Protein AF-0000000072490105 (afdb_homodimer)

Nearest PDB structures (foldseek):
  7cph-assembly1_A  TM=9.480E-01  e=2.166E-20  Bacillus subtilis subsp. subtilis str. 168
  1z3a-assembly1_B  TM=9.594E-01  e=5.262E-20  Escherichia coli
  2b3j-assembly2_D  TM=9.496E-01  e=3.048E-20  Staphylococcus aureus subsp. aureus Mu50
  8e2p-assembly2_D  TM=9.389E-01  e=1.302E-18  Escherichia coli
  8e2r-assembly1_A  TM=9.362E-01  e=4.448E-18  Escherichia coli

Organism: NCBI:txid1796646

Radius of gyration: 19.45 Å; Cα contacts (8 Å, |Δi|>4): 742; chains: 2; bounding box: 57×58×47 Å

Foldseek 3Di:
DPPPPVPVCQVLLLVQLVVQQVQLVVCVVVLHQRKWKFKDAPRDTQFIFDACCPVVVHPLRHGLSRRQVSNCVSVVHNADLRMEMEMAEADFPSSQLSQQVNQHQEYEYAAYDPPGHCVNVDPDRNHDPNYYYHYRNPNVVSVVSSVVSVVVVD/DPPPPVPVCQVLLLVQLVVQQVQLVVCVVVLHQRKWKFKDAPRDTQFIFDACCPVVVHPLRHGLSRRQVSNCVSVVHNAALRMEMEMAEADFPSSQLSQQVNQYQEYEYAAYDPPGHCVNVDPDRNHDPNYYYHYRNPNVVSVVSSVVSVVVVD

Structure (mmCIF, N/CA/C/O backbone):
data_AF-0000000072490105-model_v1
#
loop_
_entity.id
_entity.type
_entity.pdbx_description
1 polymer 'tRNA-specific adenosine deaminase'
#
loop_
_atom_site.group_PDB
_atom_site.id
_atom_site.type_symbol
_atom_site.label_atom_id
_atom_site.label_alt_id
_atom_site.label_comp_id
_atom_site.label_asym_id
_atom_site.label_entity_id
_atom_site.label_seq_id
_atom_site.pdbx_PDB_ins_code
_atom_site.Cartn_x
_atom_site.Cartn_y
_atom_si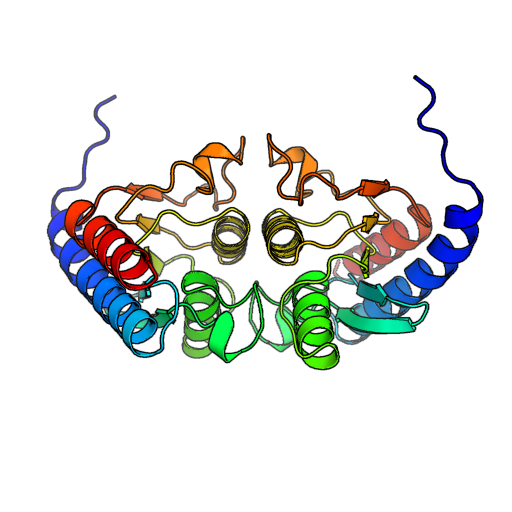te.Cartn_z
_atom_site.occupancy
_atom_site.B_iso_or_equiv
_atom_site.auth_seq_id
_atom_site.auth_comp_id
_atom_site.auth_asym_id
_atom_site.auth_atom_id
_atom_site.pdbx_PDB_model_num
ATOM 1 N N . MET A 1 1 ? 7.07 9.781 31.672 1 26.41 1 MET A N 1
ATOM 2 C CA . MET A 1 1 ? 7.879 10.727 30.906 1 26.41 1 MET A CA 1
ATOM 3 C C . MET A 1 1 ? 7 11.586 30 1 26.41 1 MET A C 1
ATOM 5 O O . MET A 1 1 ? 6.176 11.07 29.25 1 26.41 1 MET A O 1
ATOM 9 N N . GLY A 1 2 ? 6.746 12.883 30.375 1 30.03 2 GLY A N 1
ATOM 10 C CA . GLY A 1 2 ? 5.816 13.836 29.781 1 30.03 2 GLY A CA 1
ATOM 11 C C . GLY A 1 2 ? 6.039 14.055 28.297 1 30.03 2 GLY A C 1
ATOM 12 O O . GLY A 1 2 ? 7.148 14.383 27.875 1 30.03 2 GLY A O 1
ATOM 13 N N . GLN A 1 3 ? 5.504 13.242 27.406 1 34.69 3 GLN A N 1
ATOM 14 C CA . GLN A 1 3 ? 5.645 13.484 25.969 1 34.69 3 GLN A CA 1
ATOM 15 C C . GLN A 1 3 ? 5.531 14.977 25.656 1 34.69 3 GLN A C 1
ATOM 17 O O . GLN A 1 3 ? 4.523 15.609 25.969 1 34.69 3 GLN A O 1
ATOM 22 N N . THR A 1 4 ? 6.582 15.797 25.859 1 35.09 4 THR A N 1
ATOM 23 C CA . THR A 1 4 ? 6.688 17.219 25.531 1 35.09 4 THR A CA 1
ATOM 24 C C . THR A 1 4 ? 5.953 17.531 24.234 1 35.09 4 THR A C 1
ATOM 26 O O . THR A 1 4 ? 6.34 17.047 23.172 1 35.09 4 THR A O 1
ATOM 29 N N . ILE A 1 5 ? 4.664 17.672 24.297 1 38.59 5 ILE A N 1
ATOM 30 C CA . ILE A 1 5 ? 3.812 18.125 23.203 1 38.59 5 ILE A CA 1
ATOM 31 C C . ILE A 1 5 ? 4.395 19.406 22.609 1 38.59 5 ILE A C 1
ATOM 33 O O . ILE A 1 5 ? 4.516 20.422 23.281 1 38.59 5 ILE A O 1
ATOM 37 N N . ASP A 1 6 ? 5.461 19.438 21.828 1 42.56 6 ASP A N 1
ATOM 38 C CA . ASP A 1 6 ? 5.922 20.672 21.203 1 42.56 6 ASP A CA 1
ATOM 39 C C . ASP A 1 6 ? 4.742 21.5 20.688 1 42.56 6 ASP A C 1
ATOM 41 O O . ASP A 1 6 ? 4.062 21.094 19.75 1 42.56 6 ASP A O 1
ATOM 45 N N . ILE A 1 7 ? 4.176 22.406 21.328 1 44.59 7 ILE A N 1
ATOM 46 C CA . ILE A 1 7 ? 3.059 23.344 21.234 1 44.59 7 ILE A CA 1
ATOM 47 C C . ILE A 1 7 ? 3.018 23.953 19.844 1 44.59 7 ILE A C 1
ATOM 49 O O . ILE A 1 7 ? 2 24.531 19.438 1 44.59 7 ILE A O 1
ATOM 53 N N . ARG A 1 8 ? 4.223 24.516 19.328 1 48.75 8 ARG A N 1
ATOM 54 C CA . ARG A 1 8 ? 4.359 25.203 18.047 1 48.75 8 ARG A CA 1
ATOM 55 C C . ARG A 1 8 ? 3.795 24.344 16.922 1 48.75 8 ARG A C 1
ATOM 57 O O . ARG A 1 8 ? 3.338 24.891 15.906 1 48.75 8 ARG A O 1
ATOM 64 N N . HIS A 1 9 ? 3.826 23.109 17.109 1 58.31 9 HIS A N 1
ATOM 65 C CA . HIS A 1 9 ? 3.445 22.062 16.172 1 58.31 9 HIS A CA 1
ATOM 66 C C . HIS A 1 9 ? 1.93 21.938 16.062 1 58.31 9 HIS A C 1
ATOM 68 O O . HIS A 1 9 ? 1.407 21.5 15.039 1 58.31 9 HIS A O 1
ATOM 74 N N . THR A 1 10 ? 1.23 22.578 17.094 1 60.66 10 THR A N 1
ATOM 75 C CA . THR A 1 10 ? -0.218 22.406 17.156 1 60.66 10 THR A CA 1
ATOM 76 C C . THR A 1 10 ? -0.911 23.297 16.125 1 60.66 10 THR A C 1
ATOM 78 O O . THR A 1 10 ? -1.75 22.828 15.352 1 60.66 10 THR A O 1
ATOM 81 N N . GLY A 1 11 ? -0.419 24.688 16.094 1 71.94 11 GLY A N 1
ATOM 82 C CA . GLY A 1 11 ? -1.09 25.562 15.148 1 71.94 11 GLY A CA 1
ATOM 83 C C . GLY A 1 11 ? -0.882 25.172 13.703 1 71.94 11 GLY A C 1
ATOM 84 O O . GLY A 1 11 ? -1.84 25.094 12.93 1 71.94 11 GLY A O 1
ATOM 85 N N . ASP A 1 12 ? 0.275 24.812 13.367 1 91.25 12 ASP A N 1
ATOM 86 C CA . ASP A 1 12 ? 0.617 24.406 12.008 1 91.25 12 ASP A CA 1
ATOM 87 C C . ASP A 1 12 ? -0.02 23.062 11.656 1 91.25 12 ASP A C 1
ATOM 89 O O . ASP A 1 12 ? -0.487 22.875 10.531 1 91.25 12 ASP A O 1
ATOM 93 N N . ASP A 1 13 ? -0.244 22.297 12.672 1 97.81 13 ASP A N 1
ATOM 94 C CA . ASP A 1 13 ? -0.839 20.984 12.406 1 97.81 13 ASP A CA 1
ATOM 95 C C . ASP A 1 13 ? -2.309 21.125 12.016 1 97.81 13 ASP A C 1
ATOM 97 O O . ASP A 1 13 ? -2.779 20.438 11.109 1 97.81 13 ASP A O 1
ATOM 101 N N . GLU A 1 14 ? -2.973 22.016 12.742 1 98.25 14 GLU A N 1
ATOM 102 C CA . GLU A 1 14 ? -4.379 22.219 12.406 1 98.25 14 GLU A CA 1
ATOM 103 C C . GLU A 1 14 ? -4.539 22.781 11 1 98.25 14 GLU A C 1
ATOM 105 O O . GLU A 1 14 ? -5.453 22.406 10.266 1 98.25 14 GLU A O 1
ATOM 110 N N . ARG A 1 15 ? -3.691 23.734 10.656 1 98.12 15 ARG A N 1
ATOM 111 C CA . ARG A 1 15 ? -3.732 24.312 9.32 1 98.12 15 ARG A CA 1
ATOM 112 C C . ARG A 1 15 ? -3.6 23.234 8.25 1 98.12 15 ARG A C 1
ATOM 114 O O . ARG A 1 15 ? -4.41 23.172 7.324 1 98.12 15 ARG A O 1
ATOM 121 N N . TRP A 1 16 ? -2.645 22.391 8.359 1 98.69 16 TRP A N 1
ATOM 122 C CA . TRP A 1 16 ? -2.383 21.375 7.344 1 98.69 16 TRP A CA 1
ATOM 123 C C . TRP A 1 16 ? -3.43 20.266 7.398 1 98.69 16 TRP A C 1
ATOM 125 O O . TRP A 1 16 ? -3.789 19.688 6.367 1 98.69 16 TRP A O 1
ATOM 135 N N . MET A 1 17 ? -3.963 19.969 8.625 1 98.88 17 MET A N 1
ATOM 136 C CA . MET A 1 17 ? -5.051 19 8.719 1 98.88 17 MET A CA 1
ATOM 137 C C . MET A 1 17 ? -6.301 19.5 8.023 1 98.88 17 MET A C 1
ATOM 139 O O . MET A 1 17 ? -7.039 18.734 7.41 1 98.88 17 MET A O 1
ATOM 143 N N . ARG A 1 18 ? -6.504 20.812 8.102 1 98.81 18 ARG A N 1
ATOM 144 C CA . ARG A 1 18 ? -7.633 21.391 7.371 1 98.81 18 ARG A CA 1
ATOM 145 C C . ARG A 1 18 ? -7.461 21.219 5.867 1 98.81 18 ARG A C 1
ATOM 147 O O . ARG A 1 18 ? -8.438 21.016 5.145 1 98.81 18 ARG A O 1
ATOM 154 N N . ALA A 1 19 ? -6.211 21.297 5.398 1 98.88 19 ALA A N 1
ATOM 155 C CA . ALA A 1 19 ? -5.945 21.016 3.99 1 98.88 19 ALA A CA 1
ATOM 156 C C . ALA A 1 19 ? -6.273 19.562 3.656 1 98.88 19 ALA A C 1
ATOM 158 O O . ALA A 1 19 ? -6.828 19.266 2.594 1 98.88 19 ALA A O 1
ATOM 159 N N . ALA A 1 20 ? -5.918 18.641 4.57 1 98.94 20 ALA A N 1
ATOM 160 C CA . ALA A 1 20 ? -6.277 17.234 4.387 1 98.94 20 ALA A CA 1
ATOM 161 C C . ALA A 1 20 ? -7.793 17.062 4.398 1 98.94 20 ALA A C 1
ATOM 163 O O . ALA A 1 20 ? -8.336 16.281 3.604 1 98.94 20 ALA A O 1
ATOM 164 N N . LEU A 1 21 ? -8.438 17.797 5.262 1 98.94 21 LEU A N 1
ATOM 165 C CA . LEU A 1 21 ? -9.898 17.75 5.332 1 98.94 21 LEU A CA 1
ATOM 166 C C . LEU A 1 21 ? -10.523 18.234 4.027 1 98.94 21 LEU A C 1
ATOM 168 O O . LEU A 1 21 ? -11.539 17.703 3.584 1 98.94 21 LEU A O 1
ATOM 172 N N . ASP A 1 22 ? -9.93 19.266 3.436 1 98.94 22 ASP A N 1
ATOM 173 C CA . ASP A 1 22 ? -10.398 19.734 2.131 1 98.94 22 ASP A CA 1
ATOM 174 C C . ASP A 1 22 ? -10.312 18.609 1.093 1 98.94 22 ASP A C 1
ATOM 176 O O . ASP A 1 22 ? -11.219 18.438 0.282 1 98.94 22 ASP A O 1
ATOM 180 N N . GLU A 1 23 ? -9.234 17.844 1.097 1 98.94 23 GLU A N 1
ATOM 181 C CA . GLU A 1 23 ? -9.109 16.688 0.214 1 98.94 23 GLU A CA 1
ATOM 182 C C . GLU A 1 23 ? -10.18 15.641 0.515 1 98.94 23 GLU A C 1
ATOM 184 O O . GLU A 1 23 ? -10.766 15.062 -0.403 1 98.94 23 GLU A O 1
ATOM 189 N N . ALA A 1 24 ? -10.445 15.422 1.798 1 98.94 24 ALA A N 1
ATOM 190 C CA . ALA A 1 24 ? -11.477 14.461 2.189 1 98.94 24 ALA A CA 1
ATOM 191 C C . ALA A 1 24 ? -12.844 14.875 1.654 1 98.94 24 ALA A C 1
ATOM 193 O O . ALA A 1 24 ? -13.625 14.031 1.209 1 98.94 24 ALA A O 1
ATOM 194 N N . ARG A 1 25 ? -13.125 16.125 1.693 1 98.81 25 ARG A N 1
ATOM 195 C CA . ARG A 1 25 ? -14.391 16.641 1.175 1 98.81 25 ARG A CA 1
ATOM 196 C C . ARG A 1 25 ? -14.492 16.422 -0.332 1 98.81 25 ARG A C 1
ATOM 198 O O . ARG A 1 25 ? -15.57 16.125 -0.852 1 98.81 25 ARG A O 1
ATOM 205 N N . ARG A 1 26 ? -13.398 16.594 -1.052 1 98.75 26 ARG A N 1
ATOM 206 C CA . ARG A 1 26 ? -13.383 16.297 -2.48 1 98.75 26 ARG A CA 1
ATOM 207 C C . ARG A 1 26 ? -13.758 14.836 -2.738 1 98.75 26 ARG A C 1
ATOM 209 O O . ARG A 1 26 ? -14.492 14.531 -3.68 1 98.75 26 ARG A O 1
ATOM 216 N N . ALA A 1 27 ? -13.188 13.93 -1.933 1 98.81 27 ALA A N 1
ATOM 217 C CA . ALA A 1 27 ? -13.562 12.523 -2.039 1 98.81 27 ALA A CA 1
ATOM 218 C C . ALA A 1 27 ? -15.062 12.336 -1.835 1 98.81 27 ALA A C 1
ATOM 220 O O . ALA A 1 27 ? -15.719 11.641 -2.611 1 98.81 27 ALA A O 1
ATOM 221 N N . MET A 1 28 ? -15.57 12.977 -0.817 1 98.31 28 MET A N 1
ATOM 222 C CA . MET A 1 28 ? -17 12.867 -0.503 1 98.31 28 MET A CA 1
ATOM 223 C C . MET A 1 28 ? -17.844 13.344 -1.676 1 98.31 28 MET A C 1
ATOM 225 O O . MET A 1 28 ? -18.844 12.711 -2.02 1 98.31 28 MET A O 1
ATOM 229 N N . GLU A 1 29 ? -17.438 14.422 -2.316 1 97.69 29 GLU A N 1
ATOM 230 C CA . GLU A 1 29 ? -18.156 14.977 -3.461 1 97.69 29 GLU A CA 1
ATOM 231 C C . GLU A 1 29 ? -18.156 13.992 -4.633 1 97.69 29 GLU A C 1
ATOM 233 O O . GLU A 1 29 ? -19.094 13.992 -5.438 1 97.69 29 GLU A O 1
ATOM 238 N N . ALA A 1 30 ? -17.219 13.164 -4.695 1 97.75 30 ALA A N 1
ATOM 239 C CA . ALA A 1 30 ? -17.109 12.172 -5.762 1 97.75 30 ALA A CA 1
ATOM 240 C C . ALA A 1 30 ? -17.688 10.828 -5.32 1 97.75 30 ALA A C 1
ATOM 242 O O . ALA A 1 30 ? -17.453 9.805 -5.973 1 97.75 30 ALA A O 1
ATOM 243 N N . ASP A 1 31 ? -18.297 10.805 -4.148 1 97.62 31 ASP A N 1
ATOM 244 C CA . ASP A 1 31 ? -18.938 9.617 -3.588 1 97.62 31 ASP A CA 1
ATOM 245 C C . ASP A 1 31 ? -17.906 8.57 -3.197 1 97.62 31 ASP A C 1
ATOM 247 O O . ASP A 1 31 ? -18.125 7.371 -3.387 1 97.62 31 ASP A O 1
ATOM 251 N N . GLU A 1 32 ? -16.781 8.992 -2.764 1 98.56 32 GLU A N 1
ATOM 252 C CA . GLU A 1 32 ? -15.711 8.203 -2.16 1 98.56 32 GLU A CA 1
ATOM 253 C C . GLU A 1 32 ? -15.727 8.336 -0.64 1 98.56 32 GLU A C 1
ATOM 255 O O . GLU A 1 32 ? -16.141 9.359 -0.102 1 98.56 32 GLU A O 1
ATOM 260 N N . ILE A 1 33 ? -15.305 7.23 0.111 1 98.5 33 ILE A N 1
ATOM 261 C CA . ILE A 1 33 ? -15.078 7.391 1.543 1 98.5 33 ILE A CA 1
ATOM 262 C C . ILE A 1 33 ? -14.211 8.625 1.793 1 98.5 33 ILE A C 1
ATOM 264 O O . ILE A 1 33 ? -13.133 8.758 1.209 1 98.5 33 ILE A O 1
ATOM 268 N N . PRO A 1 34 ? -14.633 9.57 2.609 1 98.81 34 PRO A N 1
ATOM 269 C CA . PRO A 1 34 ? -13.992 10.883 2.701 1 98.81 34 PRO A CA 1
ATOM 270 C C . PRO A 1 34 ? -12.719 10.852 3.549 1 98.81 34 PRO A C 1
ATOM 272 O O . PRO A 1 34 ? -12.734 11.305 4.699 1 98.81 34 PRO A O 1
ATOM 275 N N . ILE A 1 35 ? -11.703 10.422 3.023 1 98.94 35 ILE A N 1
ATOM 276 C CA . ILE A 1 35 ? -10.375 10.492 3.623 1 98.94 35 ILE A CA 1
ATOM 277 C C . ILE A 1 35 ? -9.453 11.336 2.746 1 98.94 35 ILE A C 1
ATOM 279 O O . ILE A 1 35 ? -9.461 11.195 1.521 1 98.94 35 ILE A O 1
ATOM 283 N N . GLY A 1 36 ? -8.758 12.219 3.32 1 98.94 36 GLY A N 1
ATOM 284 C CA . GLY A 1 36 ? -7.816 13.094 2.643 1 98.94 36 GLY A CA 1
ATOM 285 C C . GLY A 1 36 ? -6.457 13.141 3.318 1 98.94 36 GLY A C 1
ATOM 286 O O . GLY A 1 36 ? -6.348 12.898 4.523 1 98.94 36 GLY A O 1
ATOM 287 N N . ALA A 1 37 ? -5.449 13.406 2.525 1 99 37 ALA A N 1
ATOM 288 C CA . ALA A 1 37 ? -4.082 13.484 3.025 1 99 37 ALA A CA 1
ATOM 289 C C . ALA A 1 37 ? -3.281 14.547 2.281 1 99 37 ALA A C 1
ATOM 291 O O . ALA A 1 37 ? -3.514 14.789 1.095 1 99 37 ALA A O 1
ATOM 292 N N . VAL A 1 38 ? -2.352 15.164 2.963 1 98.94 38 VAL A N 1
ATOM 293 C CA . VAL A 1 38 ? -1.36 16.031 2.342 1 98.94 38 VAL A CA 1
ATOM 294 C C . VAL A 1 38 ? 0.021 15.742 2.926 1 98.94 38 VAL A C 1
ATOM 296 O O . VAL A 1 38 ? 0.136 15.289 4.066 1 98.94 38 VAL A O 1
ATOM 299 N N . ILE A 1 39 ? 0.976 15.914 2.176 1 98.94 39 ILE A N 1
ATOM 300 C CA . ILE A 1 39 ? 2.367 15.828 2.605 1 98.94 39 ILE A CA 1
ATOM 301 C C . ILE A 1 39 ? 3.031 17.203 2.492 1 98.94 39 ILE A C 1
ATOM 303 O O . ILE A 1 39 ? 2.947 17.844 1.448 1 98.94 39 ILE A O 1
ATOM 307 N N . VAL A 1 40 ? 3.637 17.609 3.604 1 98.75 40 VAL A N 1
ATOM 308 C CA . VAL A 1 40 ? 4.211 18.953 3.705 1 98.75 40 VAL A CA 1
ATOM 309 C C . VAL A 1 40 ? 5.719 18.859 3.908 1 98.75 40 VAL A C 1
ATOM 311 O O . VAL A 1 40 ? 6.195 18.016 4.684 1 98.75 40 VAL A O 1
ATOM 314 N N . ALA A 1 41 ? 6.465 19.594 3.213 1 97.62 41 ALA A N 1
ATOM 315 C CA . ALA A 1 41 ? 7.902 19.781 3.373 1 97.62 41 ALA A CA 1
ATOM 316 C C . ALA A 1 41 ? 8.312 21.219 3.084 1 97.62 41 ALA A C 1
ATOM 318 O O . ALA A 1 41 ? 7.805 21.844 2.145 1 97.62 41 ALA A O 1
ATOM 319 N N . GLY A 1 42 ? 9.133 21.75 3.883 1 94.81 42 GLY A N 1
ATOM 320 C CA . GLY A 1 42 ? 9.578 23.125 3.674 1 94.81 42 GLY A CA 1
ATOM 321 C C . GLY A 1 42 ? 8.453 24.141 3.73 1 94.81 42 GLY A C 1
ATOM 322 O O . GLY A 1 42 ? 8.438 25.094 2.953 1 94.81 42 GLY A O 1
ATOM 323 N N . GLY A 1 43 ? 7.484 23.812 4.402 1 95.56 43 GLY A N 1
ATOM 324 C CA . GLY A 1 43 ? 6.387 24.75 4.613 1 95.56 43 GLY A CA 1
ATOM 325 C C . GLY A 1 43 ? 5.41 24.781 3.453 1 95.56 43 GLY A C 1
ATOM 326 O O . GLY A 1 43 ? 4.598 25.703 3.352 1 95.56 43 GLY A O 1
ATOM 327 N N . ARG A 1 44 ? 5.496 23.797 2.596 1 97.25 44 ARG A N 1
ATOM 328 C CA . ARG A 1 44 ? 4.582 23.734 1.46 1 97.25 44 ARG A CA 1
ATOM 329 C C . ARG A 1 44 ? 4.031 22.328 1.273 1 97.25 44 ARG A C 1
ATOM 331 O O . ARG A 1 44 ? 4.68 21.344 1.654 1 97.25 44 ARG A O 1
ATOM 338 N N . ILE A 1 45 ? 2.896 22.312 0.719 1 98.75 45 ILE A N 1
ATOM 339 C CA . ILE A 1 45 ? 2.332 21.016 0.358 1 98.75 45 ILE A CA 1
ATOM 340 C C . ILE A 1 45 ? 3.023 20.484 -0.896 1 98.75 45 ILE A C 1
ATOM 342 O O . ILE A 1 45 ? 3.037 21.156 -1.934 1 98.75 45 ILE A O 1
ATOM 346 N N . ILE A 1 46 ? 3.561 19.281 -0.807 1 98.75 46 ILE A N 1
ATOM 347 C CA . ILE A 1 46 ? 4.258 18.734 -1.962 1 98.75 46 ILE A CA 1
ATOM 348 C C . ILE A 1 46 ? 3.479 17.547 -2.516 1 98.75 46 ILE A C 1
ATOM 350 O O . ILE A 1 46 ? 3.818 17.016 -3.574 1 98.75 46 ILE A O 1
ATOM 354 N N . GLY A 1 47 ? 2.463 17.094 -1.884 1 98.81 47 GLY A N 1
ATOM 355 C CA . GLY A 1 47 ? 1.574 16.047 -2.334 1 98.81 47 GLY A CA 1
ATOM 356 C C . GLY A 1 47 ? 0.203 16.094 -1.687 1 98.81 47 GLY A C 1
ATOM 357 O O . GLY A 1 47 ? 0.085 16.391 -0.496 1 98.81 47 GLY A O 1
ATOM 358 N N . ARG A 1 48 ? -0.767 15.898 -2.439 1 98.88 48 ARG A N 1
ATOM 359 C CA . ARG A 1 48 ? -2.152 15.805 -1.992 1 98.88 48 ARG A CA 1
ATOM 360 C C . ARG A 1 48 ? -2.805 14.523 -2.494 1 98.88 48 ARG A C 1
ATOM 362 O O . ARG A 1 48 ? -2.477 14.039 -3.576 1 98.88 48 ARG A O 1
ATOM 369 N N . GLY A 1 49 ? -3.719 14.031 -1.67 1 98.88 49 GLY A N 1
ATOM 370 C CA . GLY A 1 49 ? -4.48 12.867 -2.094 1 98.88 49 GLY A CA 1
ATOM 371 C C . GLY A 1 49 ? -5.793 12.711 -1.351 1 98.88 49 GLY A C 1
ATOM 372 O O . GLY A 1 49 ? -5.941 13.195 -0.227 1 98.88 49 GLY A O 1
ATOM 373 N N . HIS A 1 50 ? -6.715 12.195 -2.016 1 98.94 50 HIS A N 1
ATOM 374 C CA . HIS A 1 50 ? -7.961 11.719 -1.426 1 98.94 50 HIS A CA 1
ATOM 375 C C . HIS A 1 50 ? -8.344 10.352 -1.98 1 98.94 50 HIS A C 1
ATOM 377 O O . HIS A 1 50 ? -7.758 9.883 -2.963 1 98.94 50 HIS A O 1
ATOM 383 N N . ASN A 1 51 ? -9.188 9.648 -1.249 1 98.88 51 ASN A N 1
ATOM 384 C CA . ASN A 1 51 ? -9.594 8.32 -1.694 1 98.88 51 ASN A CA 1
ATOM 385 C C . ASN A 1 51 ? -10.133 8.344 -3.123 1 98.88 51 ASN A C 1
ATOM 387 O O . ASN A 1 51 ? -10.891 9.242 -3.49 1 98.88 51 ASN A O 1
ATOM 391 N N . LEU A 1 52 ? -9.688 7.344 -3.902 1 98.62 52 LEU A N 1
ATOM 392 C CA . LEU A 1 52 ? -10.125 7.199 -5.285 1 98.62 52 LEU A CA 1
ATOM 393 C C . LEU A 1 52 ? -10.469 5.75 -5.602 1 98.62 52 LEU A C 1
ATOM 395 O O . LEU A 1 52 ? -10.422 5.332 -6.762 1 98.62 52 LEU A O 1
ATOM 399 N N . THR A 1 53 ? -10.734 4.938 -4.613 1 98.56 53 THR A N 1
ATOM 400 C CA . THR A 1 53 ? -10.914 3.498 -4.762 1 98.56 53 THR A CA 1
ATOM 401 C C . THR A 1 53 ? -12.07 3.193 -5.715 1 98.56 53 THR A C 1
ATOM 403 O O . THR A 1 53 ? -11.992 2.26 -6.516 1 98.56 53 THR A O 1
ATOM 406 N N . GLU A 1 54 ? -13.18 3.957 -5.645 1 97.62 54 GLU A N 1
ATOM 407 C CA . GLU A 1 54 ? -14.32 3.754 -6.535 1 97.62 54 GLU A CA 1
ATOM 408 C C . GLU A 1 54 ? -14.031 4.281 -7.938 1 97.62 54 GLU A C 1
ATOM 410 O O . GLU A 1 54 ? -14.281 3.594 -8.93 1 97.62 54 GLU A O 1
ATOM 415 N N . THR A 1 55 ? -13.5 5.469 -8.023 1 97.38 55 THR A N 1
ATOM 416 C CA . THR A 1 55 ? -13.227 6.125 -9.297 1 97.38 55 THR A CA 1
ATOM 417 C C . THR A 1 55 ? -12.281 5.285 -10.148 1 97.38 55 THR A C 1
ATOM 419 O O . THR A 1 55 ? -12.492 5.129 -11.352 1 97.38 55 THR A O 1
ATOM 422 N N . LEU A 1 56 ? -11.297 4.637 -9.5 1 97.12 56 LEU A N 1
ATOM 423 C CA . LEU A 1 56 ? -10.266 3.918 -10.242 1 97.12 56 LEU A CA 1
ATOM 424 C C . LEU A 1 56 ? -10.5 2.412 -10.18 1 97.12 56 LEU A C 1
ATOM 426 O O . LEU A 1 56 ? -9.695 1.633 -10.703 1 97.12 56 LEU A O 1
ATOM 430 N N . SER A 1 57 ? -11.547 1.986 -9.484 1 97.62 57 SER A N 1
ATOM 431 C CA . SER A 1 57 ? -11.812 0.571 -9.25 1 97.62 57 SER A CA 1
ATOM 432 C C . SER A 1 57 ? -10.562 -0.156 -8.766 1 97.62 57 SER A C 1
ATOM 434 O O . SER A 1 57 ? -10.195 -1.196 -9.312 1 97.62 57 SER A O 1
ATOM 436 N N . ASP A 1 58 ? -9.961 0.445 -7.801 1 98.38 58 ASP A N 1
ATOM 437 C CA . ASP A 1 58 ? -8.688 -0.031 -7.277 1 98.38 58 ASP A CA 1
ATOM 438 C C . ASP A 1 58 ? -8.602 0.174 -5.766 1 98.38 58 ASP A C 1
ATOM 440 O O . ASP A 1 58 ? -8.516 1.31 -5.293 1 98.38 58 ASP A O 1
ATOM 444 N N . VAL A 1 59 ? -8.516 -0.888 -5.027 1 98.38 59 VAL A N 1
ATOM 445 C CA . VAL A 1 59 ? -8.57 -0.833 -3.57 1 98.38 59 VAL A CA 1
ATOM 446 C C . VAL A 1 59 ? -7.305 -0.161 -3.035 1 98.38 59 VAL A C 1
ATOM 448 O O . VAL A 1 59 ? -7.254 0.248 -1.874 1 98.38 59 VAL A O 1
ATOM 451 N N . THR A 1 60 ? -6.227 -0.021 -3.873 1 98.5 60 THR A N 1
ATOM 452 C CA . THR A 1 60 ? -4.969 0.539 -3.393 1 98.5 60 THR A CA 1
ATOM 453 C C . THR A 1 60 ? -4.996 2.062 -3.449 1 98.5 60 THR A C 1
ATOM 455 O O . THR A 1 60 ? -4.113 2.727 -2.9 1 98.5 60 THR A O 1
ATOM 458 N N . ALA A 1 61 ? -6.059 2.633 -3.996 1 98.69 61 ALA A N 1
ATOM 459 C CA . ALA A 1 61 ? -6.082 4.066 -4.277 1 98.69 61 ALA A CA 1
ATOM 460 C C . ALA A 1 61 ? -6.566 4.855 -3.062 1 98.69 61 ALA A C 1
ATOM 462 O O . ALA A 1 61 ? -7.48 5.672 -3.17 1 98.69 61 ALA A O 1
ATOM 463 N N . HIS A 1 62 ? -5.922 4.609 -1.935 1 98.94 62 HIS A N 1
ATOM 464 C CA . HIS A 1 62 ? -6.195 5.363 -0.716 1 98.94 62 HIS A CA 1
ATOM 465 C C . HIS A 1 62 ? -5.57 6.754 -0.775 1 98.94 62 HIS A C 1
ATOM 467 O O . HIS A 1 62 ? -4.645 6.992 -1.554 1 98.94 62 HIS A O 1
ATOM 473 N N . ALA A 1 63 ? -6.062 7.672 0.032 1 98.94 63 ALA A N 1
ATOM 474 C CA . ALA A 1 63 ? -5.617 9.062 0.087 1 98.94 63 ALA A CA 1
ATOM 475 C C . ALA A 1 63 ? -4.109 9.141 0.322 1 98.94 63 ALA A C 1
ATOM 477 O O . ALA A 1 63 ? -3.404 9.875 -0.378 1 98.94 63 ALA A O 1
ATOM 478 N N . GLU A 1 64 ? -3.605 8.383 1.312 1 98.94 64 GLU A N 1
ATOM 479 C CA . GLU A 1 64 ? -2.188 8.406 1.657 1 98.94 64 GLU A CA 1
ATOM 480 C C . GLU A 1 64 ? -1.327 7.934 0.49 1 98.94 64 GLU A C 1
ATOM 482 O O . GLU A 1 64 ? -0.276 8.508 0.209 1 98.94 64 GLU A O 1
ATOM 487 N N . MET A 1 65 ? -1.772 6.824 -0.17 1 98.94 65 MET A N 1
ATOM 488 C CA . MET A 1 65 ? -1.043 6.297 -1.32 1 98.94 65 MET A CA 1
ATOM 489 C C . MET A 1 65 ? -0.938 7.344 -2.424 1 98.94 65 MET A C 1
ATOM 491 O O . MET A 1 65 ? 0.14 7.559 -2.98 1 98.94 65 MET A O 1
ATOM 495 N N . GLN A 1 66 ? -2.053 8.023 -2.693 1 98.81 66 GLN A N 1
ATOM 496 C CA . GLN A 1 66 ? -2.08 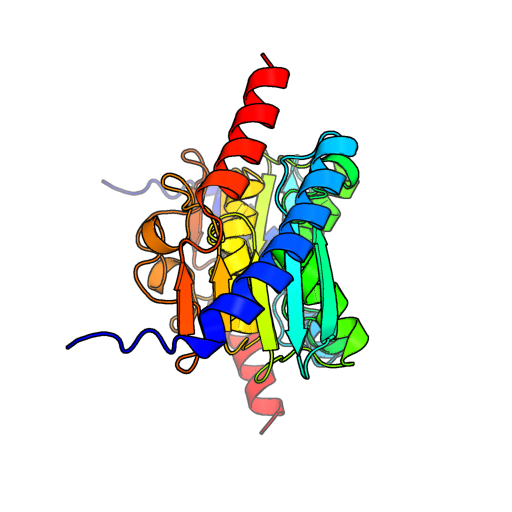9.086 -3.699 1 98.81 66 GLN A CA 1
ATOM 497 C C . GLN A 1 66 ? -1.141 10.227 -3.32 1 98.81 66 GLN A C 1
ATOM 499 O O . GLN A 1 66 ? -0.406 10.734 -4.168 1 98.81 66 GLN A O 1
ATOM 504 N N . ALA A 1 67 ? -1.19 10.648 -2.084 1 98.94 67 ALA A N 1
ATOM 505 C CA . ALA A 1 67 ? -0.361 11.758 -1.616 1 98.94 67 ALA A CA 1
ATOM 506 C C . ALA A 1 67 ? 1.122 11.406 -1.713 1 98.94 67 ALA A C 1
ATOM 508 O O . ALA A 1 67 ? 1.938 12.242 -2.111 1 98.94 67 ALA A O 1
ATOM 509 N N . ILE A 1 68 ? 1.477 10.172 -1.351 1 98.94 68 ILE A N 1
ATOM 510 C CA . ILE A 1 68 ? 2.865 9.727 -1.382 1 98.94 68 ILE A CA 1
ATOM 511 C C . ILE A 1 68 ? 3.369 9.719 -2.824 1 98.94 68 ILE A C 1
ATOM 513 O O . ILE A 1 68 ? 4.453 10.227 -3.113 1 98.94 68 ILE A O 1
ATOM 517 N N . THR A 1 69 ? 2.598 9.141 -3.727 1 98.75 69 THR A N 1
ATOM 518 C CA . THR A 1 69 ? 2.973 9.102 -5.137 1 98.75 69 THR A CA 1
ATOM 519 C C . THR A 1 69 ? 3.131 10.516 -5.691 1 98.75 69 THR A C 1
ATOM 521 O O . THR A 1 69 ? 4.105 10.812 -6.383 1 98.75 69 THR A O 1
ATOM 524 N N . ALA A 1 70 ? 2.209 11.414 -5.367 1 98.69 70 ALA A N 1
ATOM 525 C CA . ALA A 1 70 ? 2.27 12.797 -5.82 1 98.69 70 ALA A CA 1
ATOM 526 C C . ALA A 1 70 ? 3.506 13.5 -5.27 1 98.69 70 ALA A C 1
ATOM 528 O O . ALA A 1 70 ? 4.191 14.227 -5.996 1 98.69 70 ALA A O 1
ATOM 529 N N . ALA A 1 71 ? 3.775 13.305 -4.004 1 98.75 71 ALA A N 1
ATOM 530 C CA . ALA A 1 71 ? 4.926 13.938 -3.365 1 98.75 71 ALA A CA 1
ATOM 531 C C . ALA A 1 71 ? 6.234 13.453 -3.984 1 98.75 71 ALA A C 1
ATOM 533 O O . ALA A 1 71 ? 7.152 14.242 -4.211 1 98.75 71 ALA A O 1
ATOM 534 N N . ALA A 1 72 ? 6.297 12.141 -4.219 1 98.31 72 ALA A N 1
ATOM 535 C CA . ALA A 1 72 ? 7.484 11.57 -4.855 1 98.31 72 ALA A CA 1
ATOM 536 C C . ALA A 1 72 ? 7.738 12.203 -6.219 1 98.31 72 ALA A C 1
ATOM 538 O O . ALA A 1 72 ? 8.875 12.531 -6.559 1 98.31 72 ALA A O 1
ATOM 539 N N . SER A 1 73 ? 6.668 12.375 -6.965 1 97.56 73 SER A N 1
ATOM 540 C CA . SER A 1 73 ? 6.766 13.016 -8.273 1 97.56 73 SER A CA 1
ATOM 541 C C . SER A 1 73 ? 7.254 14.453 -8.156 1 97.56 73 SER A C 1
ATOM 543 O O . SER A 1 73 ? 8.109 14.891 -8.93 1 97.56 73 SER A O 1
ATOM 545 N N . THR A 1 74 ? 6.727 15.172 -7.215 1 97.44 74 THR A N 1
ATOM 546 C CA . THR A 1 74 ? 7.098 16.562 -6.984 1 97.44 74 THR A CA 1
ATOM 547 C C . THR A 1 74 ? 8.57 16.672 -6.605 1 97.44 74 THR A C 1
ATOM 549 O O . THR A 1 74 ? 9.281 17.547 -7.098 1 97.44 74 THR A O 1
ATOM 552 N N . LEU A 1 75 ? 9.016 15.75 -5.746 1 95.62 75 LEU A N 1
ATOM 553 C CA . LEU A 1 75 ? 10.375 15.781 -5.215 1 95.62 75 LEU A CA 1
ATOM 554 C C . LEU A 1 75 ? 11.375 15.234 -6.238 1 95.62 75 LEU A C 1
ATOM 556 O O . LEU A 1 75 ? 12.555 15.57 -6.195 1 95.62 75 LEU A O 1
ATOM 560 N N . GLY A 1 76 ? 10.906 14.43 -7.148 1 93.5 76 GLY A N 1
ATOM 561 C CA . GLY A 1 76 ? 11.805 13.695 -8.016 1 93.5 76 GLY A CA 1
ATOM 562 C C . GLY A 1 76 ? 12.57 12.594 -7.293 1 93.5 76 GLY A C 1
ATOM 563 O O . GLY A 1 76 ? 13.68 12.234 -7.691 1 93.5 76 GLY A O 1
ATOM 564 N N . GLY A 1 77 ? 12.008 12.133 -6.148 1 95.62 77 GLY A N 1
ATOM 565 C CA . GLY A 1 77 ? 12.586 11.094 -5.316 1 95.62 77 GLY A CA 1
ATOM 566 C C . GLY A 1 77 ? 11.555 10.344 -4.5 1 95.62 77 GLY A C 1
ATOM 567 O O . GLY A 1 77 ? 10.484 10.875 -4.195 1 95.62 77 GLY A O 1
ATOM 568 N N . LYS A 1 78 ? 12.023 9.125 -4.086 1 95.56 78 LYS A N 1
ATOM 569 C CA . LYS A 1 78 ? 11.023 8.25 -3.475 1 95.56 78 LYS A CA 1
ATOM 570 C C . LYS A 1 78 ? 11.062 8.352 -1.952 1 95.56 78 LYS A C 1
ATOM 572 O O . LYS A 1 78 ? 10.148 7.895 -1.268 1 95.56 78 LYS A O 1
ATOM 577 N N . TYR A 1 79 ? 12.125 8.914 -1.377 1 98.06 79 TYR A N 1
ATOM 578 C CA . TYR A 1 79 ? 12.219 9.07 0.07 1 98.06 79 TYR A CA 1
ATOM 579 C C . TYR A 1 79 ? 11.867 10.492 0.491 1 98.06 79 TYR A C 1
ATOM 581 O O . TYR A 1 79 ? 12.117 11.445 -0.253 1 98.06 79 TYR A O 1
ATOM 589 N N . MET A 1 80 ? 11.289 10.617 1.713 1 97.88 80 MET A N 1
ATOM 590 C CA . MET A 1 80 ? 10.82 11.914 2.184 1 97.88 80 MET A CA 1
ATOM 591 C C . MET A 1 80 ? 11.195 12.133 3.645 1 97.88 80 MET A C 1
ATOM 593 O O . MET A 1 80 ? 10.328 12.367 4.488 1 97.88 80 MET A O 1
ATOM 597 N N . PRO A 1 81 ? 12.477 12.156 3.922 1 97.31 81 PRO A N 1
ATOM 598 C CA . PRO A 1 81 ? 12.922 12.18 5.316 1 97.31 81 PRO A CA 1
ATOM 599 C C . PRO A 1 81 ? 12.648 13.516 6.004 1 97.31 81 PRO A C 1
ATOM 601 O O . PRO A 1 81 ? 12.82 13.641 7.219 1 97.31 81 PRO A O 1
ATOM 604 N N . ASP A 1 82 ? 12.156 14.602 5.281 1 96.88 82 ASP A N 1
ATOM 605 C CA . ASP A 1 82 ? 11.898 15.898 5.887 1 96.88 82 ASP A CA 1
ATOM 606 C C . ASP A 1 82 ? 10.422 16.266 5.781 1 96.88 82 ASP A C 1
ATOM 608 O O . ASP A 1 82 ? 10.055 17.438 5.988 1 96.88 82 ASP A O 1
ATOM 612 N N . ALA A 1 83 ? 9.664 15.273 5.516 1 98.38 83 ALA A N 1
ATOM 613 C CA . ALA A 1 83 ? 8.266 15.578 5.234 1 98.38 83 ALA A CA 1
ATOM 614 C C . ALA A 1 83 ? 7.367 15.156 6.395 1 98.38 83 ALA A C 1
ATOM 616 O O . ALA A 1 83 ? 7.75 14.305 7.203 1 98.38 83 ALA A O 1
ATOM 617 N N . THR A 1 84 ? 6.234 15.781 6.48 1 98.75 84 THR A N 1
ATOM 618 C CA . THR A 1 84 ? 5.145 15.406 7.375 1 98.75 84 THR A CA 1
ATOM 619 C C . THR A 1 84 ? 3.9 15.023 6.578 1 98.75 84 THR A C 1
ATOM 621 O O . THR A 1 84 ? 3.5 15.75 5.66 1 98.75 84 THR A O 1
ATOM 624 N N . LEU A 1 85 ? 3.354 13.906 6.918 1 98.88 85 LEU A N 1
ATOM 625 C CA . LEU A 1 85 ? 2.094 13.484 6.316 1 98.88 85 LEU A CA 1
ATOM 626 C C . LEU A 1 85 ? 0.922 13.766 7.25 1 98.88 85 LEU A C 1
ATOM 628 O O . LEU A 1 85 ? 0.951 13.375 8.422 1 98.88 85 LEU A O 1
ATOM 632 N N . TYR A 1 86 ? -0.032 14.484 6.754 1 98.94 86 TYR A N 1
ATOM 633 C CA . TYR A 1 86 ? -1.303 14.703 7.438 1 98.94 86 TYR A CA 1
ATOM 634 C C . TYR A 1 86 ? -2.416 13.891 6.785 1 98.94 86 TYR A C 1
ATOM 636 O O . TYR A 1 86 ? -2.6 13.938 5.566 1 98.94 86 TYR A O 1
ATOM 644 N N . VAL A 1 87 ? -3.17 13.133 7.602 1 99 87 VAL A N 1
ATOM 645 C CA . VAL A 1 87 ? -4.281 12.352 7.07 1 99 87 VAL A CA 1
ATOM 646 C C . VAL A 1 87 ? -5.449 12.375 8.055 1 99 87 VAL A C 1
ATOM 648 O O . VAL A 1 87 ? -5.246 12.375 9.266 1 99 87 VAL A O 1
ATOM 651 N N . THR A 1 88 ? -6.617 12.391 7.555 1 98.94 88 THR A N 1
ATOM 652 C CA . THR A 1 88 ? -7.805 12.672 8.352 1 98.94 88 THR A CA 1
ATOM 653 C C . THR A 1 88 ? -8.148 11.484 9.242 1 98.94 88 THR A C 1
ATOM 655 O O . THR A 1 88 ? -8.773 11.656 10.289 1 98.94 88 THR A O 1
ATOM 658 N N . VAL A 1 89 ? -7.805 10.266 8.805 1 98.94 89 VAL A N 1
ATOM 659 C CA . VAL A 1 89 ? -8.109 9.055 9.555 1 98.94 89 VAL A CA 1
ATOM 660 C C . VAL A 1 89 ? -6.848 8.219 9.734 1 98.94 89 VAL A C 1
ATOM 662 O O . VAL A 1 89 ? -6.016 8.133 8.828 1 98.94 89 VAL A O 1
ATOM 665 N N . GLU A 1 90 ? -6.652 7.617 10.867 1 98.88 90 GLU A N 1
ATOM 666 C CA . GLU A 1 90 ? -5.508 6.75 11.125 1 98.88 90 GLU A CA 1
ATOM 667 C C . GLU A 1 90 ? -5.223 5.836 9.938 1 98.88 90 GLU A C 1
ATOM 669 O O . GLU A 1 90 ? -6.133 5.191 9.414 1 98.88 90 GLU A O 1
ATOM 674 N N . PRO A 1 91 ? -3.934 5.758 9.508 1 98.94 91 PRO A N 1
ATOM 675 C CA . PRO A 1 91 ? -3.602 4.918 8.359 1 98.94 91 PRO A CA 1
ATOM 676 C C . PRO A 1 91 ? -3.953 3.447 8.578 1 98.94 91 PRO A C 1
ATOM 678 O O . PRO A 1 91 ? -3.811 2.934 9.688 1 98.94 91 PRO A O 1
ATOM 681 N N . CYS A 1 92 ? -4.441 2.793 7.535 1 98.62 92 CYS A N 1
ATOM 682 C CA . CYS A 1 92 ? -4.547 1.339 7.539 1 98.62 92 CYS A CA 1
ATOM 683 C C . CYS A 1 92 ? -3.174 0.692 7.383 1 98.62 92 CYS A C 1
ATOM 685 O O . CYS A 1 92 ? -2.188 1.377 7.105 1 98.62 92 CYS A O 1
ATOM 687 N N . PRO A 1 93 ? -3.057 -0.584 7.5 1 98.5 93 PRO A N 1
ATOM 688 C CA . PRO A 1 93 ? -1.755 -1.242 7.367 1 98.5 93 PRO A CA 1
ATOM 689 C C . PRO A 1 93 ? -1.107 -0.995 6.004 1 98.5 93 PRO A C 1
ATOM 691 O O . PRO A 1 93 ? 0.106 -0.791 5.922 1 98.5 93 PRO A O 1
ATOM 694 N N . MET A 1 94 ? -1.848 -1.021 4.934 1 98.81 94 MET A N 1
ATOM 695 C CA . MET A 1 94 ? -1.3 -0.734 3.611 1 98.81 94 MET A CA 1
ATOM 696 C C . MET A 1 94 ? -0.624 0.632 3.586 1 98.81 94 MET A C 1
ATOM 698 O O . MET A 1 94 ? 0.542 0.746 3.205 1 98.81 94 MET A O 1
ATOM 702 N N . CYS A 1 95 ? -1.33 1.588 4.035 1 98.94 95 CYS A N 1
ATOM 703 C CA . CYS A 1 95 ? -0.831 2.957 3.988 1 98.94 95 CYS A CA 1
ATOM 704 C C . CYS A 1 95 ? 0.309 3.158 4.98 1 98.94 95 CYS A C 1
ATOM 706 O O . CYS A 1 95 ? 1.259 3.891 4.699 1 98.94 95 CYS A O 1
ATOM 708 N N . ALA A 1 96 ? 0.15 2.564 6.121 1 98.81 96 ALA A N 1
ATOM 709 C CA . ALA A 1 96 ? 1.227 2.652 7.105 1 98.81 96 ALA A CA 1
ATOM 710 C C . ALA A 1 96 ? 2.518 2.051 6.562 1 98.81 96 ALA A C 1
ATOM 712 O O . ALA A 1 96 ? 3.602 2.604 6.762 1 98.81 96 ALA A O 1
ATOM 713 N N . GLY A 1 97 ? 2.375 0.892 5.914 1 98.69 97 GLY A N 1
ATOM 714 C CA . GLY A 1 97 ? 3.541 0.321 5.258 1 98.69 97 GLY A CA 1
ATOM 715 C C . GLY A 1 97 ? 4.172 1.257 4.246 1 98.69 97 GLY A C 1
ATOM 716 O O . GLY A 1 97 ? 5.398 1.392 4.195 1 98.69 97 GLY A O 1
ATOM 717 N N . ALA A 1 98 ? 3.359 1.913 3.432 1 98.88 98 ALA A N 1
ATOM 718 C CA . ALA A 1 98 ? 3.844 2.863 2.434 1 98.88 98 ALA A CA 1
ATOM 719 C C . ALA A 1 98 ? 4.578 4.023 3.094 1 98.88 98 ALA A C 1
ATOM 721 O O . ALA A 1 98 ? 5.617 4.473 2.602 1 98.88 98 ALA A O 1
ATOM 722 N N . ILE A 1 99 ? 4.008 4.496 4.203 1 98.88 99 ILE A N 1
ATOM 723 C CA . ILE A 1 99 ? 4.633 5.574 4.965 1 98.88 99 ILE A CA 1
ATOM 724 C C . ILE A 1 99 ? 6.012 5.133 5.441 1 98.88 99 ILE A C 1
ATOM 726 O O . ILE A 1 99 ? 6.98 5.895 5.355 1 98.88 99 ILE A O 1
ATOM 730 N N . GLY A 1 100 ? 6.117 3.91 5.906 1 98.5 100 GLY A N 1
ATOM 731 C CA . GLY A 1 100 ? 7.406 3.377 6.305 1 98.5 100 GLY A CA 1
ATOM 732 C C . GLY A 1 100 ? 8.422 3.365 5.18 1 98.5 100 GLY A C 1
ATOM 733 O O . GLY A 1 100 ? 9.562 3.814 5.355 1 98.5 100 GLY A O 1
ATOM 734 N N . TRP A 1 101 ? 7.996 2.871 4.043 1 98.5 101 TRP A N 1
ATOM 735 C CA . TRP A 1 101 ? 8.883 2.77 2.891 1 98.5 101 TRP A CA 1
ATOM 736 C C . TRP A 1 101 ? 9.344 4.148 2.432 1 98.5 101 TRP A C 1
ATOM 738 O O . TRP A 1 101 ? 10.461 4.309 1.939 1 98.5 101 TRP A O 1
ATOM 748 N N . SER A 1 102 ? 8.523 5.184 2.596 1 98.69 102 SER A N 1
ATOM 749 C CA . SER A 1 102 ? 8.812 6.527 2.105 1 98.69 102 SER A CA 1
ATOM 750 C C . SER A 1 102 ? 9.758 7.266 3.051 1 98.69 102 SER A C 1
ATOM 752 O O . SER A 1 102 ? 10.273 8.328 2.711 1 98.69 102 SER A O 1
ATOM 754 N N . GLN A 1 103 ? 9.93 6.793 4.242 1 98.44 103 GLN A N 1
ATOM 755 C CA . GLN A 1 103 ? 10.812 7.352 5.266 1 98.44 103 GLN A CA 1
ATOM 756 C C . GLN A 1 103 ? 10.328 8.727 5.711 1 98.44 103 GLN A C 1
ATOM 758 O O . GLN A 1 103 ? 11.141 9.609 5.996 1 98.44 103 GLN A O 1
ATOM 763 N N . ILE A 1 104 ? 9.047 8.914 5.68 1 98.5 104 ILE A N 1
ATOM 764 C CA . ILE A 1 104 ? 8.438 10.141 6.18 1 98.5 104 ILE A CA 1
ATOM 765 C C . ILE A 1 104 ? 8.82 10.359 7.641 1 98.5 104 ILE A C 1
ATOM 767 O O . ILE A 1 104 ? 8.828 9.406 8.43 1 98.5 104 ILE A O 1
ATOM 771 N N . ARG A 1 105 ? 9.117 11.586 7.918 1 98 105 ARG A N 1
ATOM 772 C CA . ARG A 1 105 ? 9.68 11.93 9.219 1 98 105 ARG A CA 1
ATOM 773 C C . ARG A 1 105 ? 8.578 12.008 10.281 1 98 105 ARG A C 1
ATOM 775 O O . ARG A 1 105 ? 8.82 11.727 11.453 1 98 105 ARG A O 1
ATOM 782 N N . ARG A 1 106 ? 7.422 12.438 9.867 1 98.56 106 ARG A N 1
ATOM 783 C CA . ARG A 1 106 ? 6.355 12.688 10.836 1 98.56 106 ARG A CA 1
ATOM 784 C C . ARG A 1 106 ? 4.992 12.359 10.242 1 98.56 106 ARG A C 1
ATOM 786 O O . ARG A 1 106 ? 4.719 12.703 9.086 1 98.56 106 ARG A O 1
ATOM 793 N N . VAL A 1 107 ? 4.184 11.703 11.055 1 98.81 107 VAL A N 1
ATOM 794 C CA . VAL A 1 107 ? 2.807 11.391 10.688 1 98.81 107 VAL A CA 1
ATOM 795 C C . VAL A 1 107 ? 1.844 12.062 11.664 1 98.81 107 VAL A C 1
ATOM 797 O O . VAL A 1 107 ? 2.012 11.953 12.883 1 98.81 107 VAL A O 1
ATOM 800 N N . VAL A 1 108 ? 0.875 12.773 11.141 1 98.88 108 VAL A N 1
ATOM 801 C CA . VAL A 1 108 ? -0.196 13.391 11.922 1 98.88 108 VAL A CA 1
ATOM 802 C C . VAL A 1 108 ? -1.55 12.891 11.414 1 98.88 108 VAL A C 1
ATOM 804 O O . VAL A 1 108 ? -1.856 13 10.227 1 98.88 108 VAL A O 1
ATOM 807 N N . TYR A 1 109 ? -2.365 12.328 12.281 1 98.81 109 TYR A N 1
ATOM 808 C CA . TYR A 1 109 ? -3.68 11.922 11.797 1 98.81 109 TYR A CA 1
ATOM 809 C C . TYR A 1 109 ? -4.781 12.43 12.719 1 98.81 109 TYR A C 1
ATOM 811 O O . TYR A 1 109 ? -4.527 12.773 13.875 1 98.81 109 TYR A O 1
ATOM 819 N N . GLY A 1 110 ? -5.945 12.609 12.156 1 98.69 110 GLY A N 1
ATOM 820 C CA . GLY A 1 110 ? -7.105 13.102 12.883 1 98.69 110 GLY A CA 1
ATOM 821 C C . GLY A 1 110 ? -7.809 12.016 13.68 1 98.69 110 GLY A C 1
ATOM 822 O O . GLY A 1 110 ? -7.367 11.664 14.773 1 98.69 110 GLY A O 1
ATOM 823 N N . ALA A 1 111 ? -8.828 11.406 13.117 1 98.75 111 ALA A N 1
ATOM 824 C CA . ALA A 1 111 ? -9.641 10.406 13.797 1 98.75 111 ALA A CA 1
ATOM 825 C C . ALA A 1 111 ? -8.93 9.055 13.836 1 98.75 111 ALA A C 1
ATOM 827 O O . ALA A 1 111 ? -8.281 8.664 12.867 1 98.75 111 ALA A O 1
ATOM 828 N N . SER A 1 112 ? -9.047 8.328 14.938 1 98.31 112 SER A N 1
ATOM 829 C CA . SER A 1 112 ? -8.57 6.957 15.023 1 98.31 112 SER A CA 1
ATOM 830 C C . SER A 1 112 ? -9.5 5.996 14.281 1 98.31 112 SER A C 1
ATOM 832 O O . SER A 1 112 ? -10.68 6.289 14.102 1 98.31 112 SER A O 1
ATOM 834 N N . ASP A 1 113 ? -8.914 4.977 13.789 1 97.88 113 ASP A N 1
ATOM 835 C CA . ASP A 1 113 ? -9.688 3.877 13.219 1 97.88 113 ASP A CA 1
ATOM 836 C C . ASP A 1 113 ? -9.594 2.631 14.094 1 97.88 113 ASP A C 1
ATOM 838 O O . ASP A 1 113 ? -8.641 1.854 13.977 1 97.88 113 ASP A O 1
ATOM 842 N N . GLU A 1 114 ? -10.539 2.395 14.836 1 94.62 114 GLU A N 1
ATOM 843 C CA . GLU A 1 114 ? -10.523 1.348 15.852 1 94.62 114 GLU A CA 1
ATOM 844 C C . GLU A 1 114 ? -10.594 -0.039 15.219 1 94.62 114 GLU A C 1
ATOM 846 O O . GLU A 1 114 ? -10.234 -1.034 15.852 1 94.62 114 GLU A O 1
ATOM 851 N N . LYS A 1 115 ? -11 -0.124 14 1 92.69 115 LYS A N 1
ATOM 852 C CA . LYS A 1 115 ? -11.188 -1.415 13.352 1 92.69 115 LYS A CA 1
ATOM 853 C C . LYS A 1 115 ? -10.008 -1.743 12.43 1 92.69 115 LYS A C 1
ATOM 855 O O . LYS A 1 115 ? -9.539 -2.881 12.398 1 92.69 115 LYS A O 1
ATOM 860 N N . ARG A 1 116 ? -9.484 -0.666 11.773 1 95.06 116 ARG A N 1
ATOM 861 C CA . ARG A 1 116 ? -8.57 -0.978 10.68 1 95.06 116 ARG A CA 1
ATOM 862 C C . ARG A 1 116 ? -7.273 -0.186 10.805 1 95.06 116 ARG A C 1
ATOM 864 O O . ARG A 1 116 ? -6.402 -0.268 9.93 1 95.06 116 ARG A O 1
ATOM 871 N N . GLY A 1 117 ? -7.137 0.589 11.844 1 97.88 117 GLY A N 1
ATOM 872 C CA . GLY A 1 117 ? -5.91 1.348 12.047 1 97.88 117 GLY A CA 1
ATOM 873 C C . GLY A 1 117 ? -4.684 0.469 12.203 1 97.88 117 GLY A C 1
ATOM 874 O O . GLY A 1 117 ? -4.77 -0.632 12.75 1 97.88 117 GLY A O 1
ATOM 875 N N . TYR A 1 118 ? -3.596 0.97 11.742 1 98.19 118 TYR A N 1
ATOM 876 C CA . TYR A 1 118 ? -2.369 0.182 11.781 1 98.19 118 TYR A CA 1
ATOM 877 C C . TYR A 1 118 ? -2.014 -0.193 13.219 1 98.19 118 TYR A C 1
ATOM 879 O O . TYR A 1 118 ? -1.426 -1.249 13.461 1 98.19 118 TYR A O 1
ATOM 887 N N . SER A 1 119 ? -2.324 0.656 14.172 1 96.12 119 SER A N 1
ATOM 888 C CA . SER A 1 119 ? -1.92 0.46 15.562 1 96.12 119 SER A CA 1
ATOM 889 C C . SER A 1 119 ? -2.617 -0.749 16.172 1 96.12 119 SER A C 1
ATOM 891 O O . SER A 1 119 ? -2.127 -1.328 17.141 1 96.12 119 SER A O 1
ATOM 893 N N . ARG A 1 120 ? -3.742 -1.115 15.617 1 94.25 120 ARG A N 1
ATOM 894 C CA . ARG A 1 120 ? -4.488 -2.264 16.125 1 94.25 120 ARG A CA 1
ATOM 895 C C . ARG A 1 120 ? -4.016 -3.557 15.469 1 94.25 120 ARG A C 1
ATOM 897 O O . ARG A 1 120 ? -4.109 -4.633 16.062 1 94.25 120 ARG A O 1
ATOM 904 N N . ILE A 1 121 ? -3.447 -3.4 14.344 1 95.94 121 ILE A N 1
ATOM 905 C CA . ILE A 1 121 ? -3.174 -4.57 13.516 1 95.94 121 ILE A CA 1
ATOM 906 C C . ILE A 1 121 ? -1.683 -4.898 13.562 1 95.94 121 ILE A C 1
ATOM 908 O O . ILE A 1 121 ? -1.294 -6.066 13.484 1 95.94 121 ILE A O 1
ATOM 912 N N . MET A 1 122 ? -0.849 -3.92 13.711 1 96.62 122 MET A N 1
ATOM 913 C CA . MET A 1 122 ? 0.599 -4.105 13.664 1 96.62 122 MET A CA 1
ATOM 914 C C . MET A 1 122 ? 1.189 -4.129 15.07 1 96.62 122 MET A C 1
ATOM 916 O O . MET A 1 122 ? 0.836 -3.299 15.914 1 96.62 122 MET A O 1
ATOM 920 N N . SER A 1 123 ? 2.102 -5.066 15.273 1 93.81 123 SER A N 1
ATOM 921 C CA . SER A 1 123 ? 2.762 -5.207 16.562 1 93.81 123 SER A CA 1
ATOM 922 C C . SER A 1 123 ? 4.051 -4.395 16.625 1 93.81 123 SER A C 1
ATOM 924 O O . SER A 1 123 ? 4.559 -4.098 17.703 1 93.81 123 SER A O 1
ATOM 926 N N . ARG A 1 124 ? 4.602 -4.188 15.477 1 93.75 124 ARG A N 1
ATOM 927 C CA . ARG A 1 124 ? 5.801 -3.369 15.328 1 93.75 124 ARG A CA 1
ATOM 928 C C . ARG A 1 124 ? 5.531 -2.162 14.438 1 93.75 124 ARG A C 1
ATOM 930 O O . ARG A 1 124 ? 4.785 -2.258 13.461 1 93.75 124 ARG A O 1
ATOM 937 N N . SER A 1 125 ? 6.125 -1.073 14.766 1 94.12 125 SER A N 1
ATOM 938 C CA . SER A 1 125 ? 5.953 0.124 13.953 1 94.12 125 SER A CA 1
ATOM 939 C C . SER A 1 125 ? 6.457 -0.097 12.531 1 94.12 125 SER A C 1
ATOM 941 O O . SER A 1 125 ? 7.574 -0.574 12.328 1 94.12 125 SER A O 1
ATOM 943 N N . PRO A 1 126 ? 5.617 0.26 11.625 1 94.5 126 PRO A N 1
ATOM 944 C CA . PRO A 1 126 ? 6.074 0.145 10.234 1 94.5 126 PRO A CA 1
ATOM 945 C C . PRO A 1 126 ? 6.883 1.356 9.781 1 94.5 126 PRO A C 1
ATOM 947 O O . PRO A 1 126 ? 7.355 1.395 8.641 1 94.5 126 PRO A O 1
ATOM 950 N N . PHE A 1 127 ? 6.992 2.324 10.648 1 97.25 127 PHE A N 1
ATOM 951 C CA . PHE A 1 127 ? 7.594 3.596 10.266 1 97.25 127 PHE A CA 1
ATOM 952 C C . PHE A 1 127 ? 9.102 3.574 10.492 1 97.25 127 PHE A C 1
ATOM 954 O O . PHE A 1 127 ? 9.609 2.721 11.219 1 97.25 127 PHE A O 1
ATOM 961 N N . HIS A 1 128 ? 9.711 4.469 9.734 1 96.06 128 HIS A N 1
ATOM 962 C CA . HIS A 1 128 ? 11.125 4.688 10.008 1 96.06 128 HIS A CA 1
ATOM 963 C C . HIS A 1 128 ? 11.359 4.957 11.492 1 96.06 128 HIS A C 1
ATOM 965 O O . HIS A 1 128 ? 10.547 5.617 12.148 1 96.06 128 HIS A O 1
ATOM 971 N N . PRO A 1 129 ? 12.508 4.449 11.984 1 95.94 129 PRO A N 1
ATOM 972 C CA . PRO A 1 129 ? 12.773 4.582 13.422 1 95.94 129 PRO A CA 1
ATOM 973 C C . PRO A 1 129 ? 12.742 6.035 13.898 1 95.94 129 PRO A C 1
ATOM 975 O O . PRO A 1 129 ? 12.414 6.301 15.055 1 95.94 129 PRO A O 1
ATOM 978 N N . LYS A 1 130 ? 13.039 6.996 13.086 1 96.31 130 LYS A N 1
ATOM 979 C CA . LYS A 1 130 ? 13.078 8.406 13.461 1 96.31 130 LYS A CA 1
ATOM 980 C C . LYS A 1 130 ? 11.711 9.062 13.266 1 96.31 130 LYS A C 1
ATOM 982 O O . LYS A 1 130 ? 11.523 10.234 13.602 1 96.31 130 LYS A O 1
ATOM 987 N N . CYS A 1 131 ? 10.758 8.328 12.773 1 98.12 131 CYS A N 1
ATOM 988 C CA . CYS A 1 131 ? 9.438 8.883 12.508 1 98.12 131 CYS A CA 1
ATOM 989 C C . CYS A 1 131 ? 8.656 9.094 13.797 1 98.12 131 CYS A C 1
ATOM 991 O O . CYS A 1 131 ? 8.625 8.211 14.664 1 98.12 131 CYS A O 1
ATOM 993 N N . THR A 1 132 ? 7.992 10.25 13.914 1 98 132 THR A N 1
ATOM 994 C CA . THR A 1 132 ? 7.117 10.523 15.055 1 98 132 THR A CA 1
ATOM 995 C C . THR A 1 132 ? 5.656 10.57 14.609 1 98 132 THR A C 1
ATOM 997 O O . THR A 1 132 ? 5.367 10.828 13.438 1 98 132 THR A O 1
ATOM 1000 N N . VAL A 1 133 ? 4.773 10.305 15.57 1 98.12 133 VAL A N 1
ATOM 1001 C CA . VAL A 1 133 ? 3.346 10.266 15.266 1 98.12 133 VAL A CA 1
ATOM 1002 C C . VAL A 1 133 ? 2.584 11.18 16.219 1 98.12 133 VAL A C 1
ATOM 1004 O O . VAL A 1 133 ? 2.816 11.148 17.438 1 98.12 133 VAL A O 1
ATOM 1007 N N . THR A 1 134 ? 1.774 12.047 15.68 1 98.25 134 THR A N 1
ATOM 1008 C CA . THR A 1 134 ? 0.806 12.836 16.438 1 98.25 134 THR A CA 1
ATOM 1009 C C . THR A 1 134 ? -0.62 12.477 16.016 1 98.25 134 THR A C 1
ATOM 1011 O O . THR A 1 134 ? -0.958 12.516 14.836 1 98.25 134 THR A O 1
ATOM 1014 N N . SER A 1 135 ? -1.482 12.141 16.984 1 98.12 135 SER A N 1
ATOM 1015 C CA . SER A 1 135 ? -2.863 11.766 16.688 1 98.12 135 SER A CA 1
ATOM 1016 C C . SER A 1 135 ? -3.846 12.766 17.297 1 98.12 135 SER A C 1
ATOM 1018 O O . SER A 1 135 ? -3.48 13.539 18.188 1 98.12 135 SER A O 1
ATOM 1020 N N . GLY A 1 136 ? -5.016 12.867 16.719 1 98.12 136 GLY A N 1
ATOM 1021 C CA . GLY A 1 136 ? -6.125 13.562 17.359 1 98.12 136 GLY A CA 1
ATOM 1022 C C . GLY A 1 136 ? -6.27 15 16.891 1 98.12 136 GLY A C 1
ATOM 1023 O O . GLY A 1 136 ? -7.086 15.758 17.422 1 98.12 136 GLY A O 1
ATOM 1024 N N . VAL A 1 137 ? -5.41 15.43 15.945 1 98.5 137 VAL A N 1
ATOM 1025 C CA . VAL A 1 137 ? -5.531 16.781 15.422 1 98.5 137 VAL A CA 1
ATOM 1026 C C . VAL A 1 137 ? -6.84 16.922 14.648 1 98.5 137 VAL A C 1
ATOM 1028 O O . VAL A 1 137 ? -7.047 16.25 13.641 1 98.5 137 VAL A O 1
ATOM 1031 N N . LEU A 1 138 ? -7.738 17.797 15.125 1 98.31 138 LEU A N 1
ATOM 1032 C CA . LEU A 1 138 ? -9.062 18 14.562 1 98.31 138 LEU A CA 1
ATOM 1033 C C . LEU A 1 138 ? -9.828 16.688 14.453 1 98.31 138 LEU A C 1
ATOM 1035 O O . LEU A 1 138 ? -10.531 16.438 13.477 1 98.31 138 LEU A O 1
ATOM 1039 N N . ALA A 1 139 ? -9.695 15.828 15.453 1 98.62 139 ALA A N 1
ATOM 1040 C CA . ALA A 1 139 ? -10.25 14.469 15.461 1 98.62 139 ALA A CA 1
ATOM 1041 C C . ALA A 1 139 ? -11.766 14.492 15.273 1 98.62 139 ALA A C 1
ATOM 1043 O O . ALA A 1 139 ? -12.312 13.688 14.523 1 98.62 139 ALA A O 1
ATOM 1044 N N . GLU A 1 140 ? -12.453 15.375 15.906 1 98.31 140 GLU A N 1
ATOM 1045 C CA . GLU A 1 140 ? -13.906 15.422 15.844 1 98.31 140 GLU A CA 1
ATOM 1046 C C . GLU A 1 140 ? -14.383 15.82 14.445 1 98.31 140 GLU A C 1
ATOM 1048 O O . GLU A 1 140 ? -15.328 15.227 13.914 1 98.31 140 GLU A O 1
ATOM 1053 N N . GLU A 1 141 ? -13.812 16.859 13.852 1 98.44 141 GLU A N 1
ATOM 1054 C CA . GLU A 1 141 ? -14.156 17.25 12.484 1 98.44 141 GLU A CA 1
ATOM 1055 C C . GLU A 1 141 ? -13.914 16.109 11.5 1 98.44 141 GLU A C 1
ATOM 1057 O O . GLU A 1 141 ? -14.734 15.859 10.617 1 98.44 141 GLU A O 1
ATOM 1062 N N . CYS A 1 142 ? -12.797 15.469 11.688 1 98.69 142 CYS A N 1
ATOM 1063 C CA . CYS A 1 142 ? -12.453 14.344 10.828 1 98.69 142 CYS A CA 1
ATOM 1064 C C . CYS A 1 142 ? -13.461 13.211 10.984 1 98.69 142 CYS A C 1
ATOM 1066 O O . CYS A 1 142 ? -13.961 12.68 9.992 1 98.69 142 CYS A O 1
ATOM 1068 N N . ALA A 1 143 ? -13.766 12.852 12.188 1 98.5 143 ALA A N 1
ATOM 1069 C CA . ALA A 1 143 ? -14.711 11.781 12.469 1 98.5 143 ALA A CA 1
ATOM 1070 C C . ALA A 1 143 ? -16.109 12.141 11.969 1 98.5 143 ALA A C 1
ATOM 1072 O O . ALA A 1 143 ? -16.844 11.273 11.469 1 98.5 143 ALA A O 1
ATOM 1073 N N . SER A 1 144 ? -16.484 13.398 12.125 1 98.31 144 SER A N 1
ATOM 1074 C CA . SER A 1 144 ? -17.812 13.859 11.711 1 98.31 144 SER A CA 1
ATOM 1075 C C . SER A 1 144 ? -18.016 13.703 10.211 1 98.31 144 SER A C 1
ATOM 1077 O O . SER A 1 144 ? -19.094 13.352 9.758 1 98.31 144 SER A O 1
ATOM 1079 N N . LEU A 1 145 ? -17 14.016 9.461 1 98.06 145 LEU A N 1
ATOM 1080 C CA . LEU A 1 145 ? -17.078 13.844 8.008 1 98.06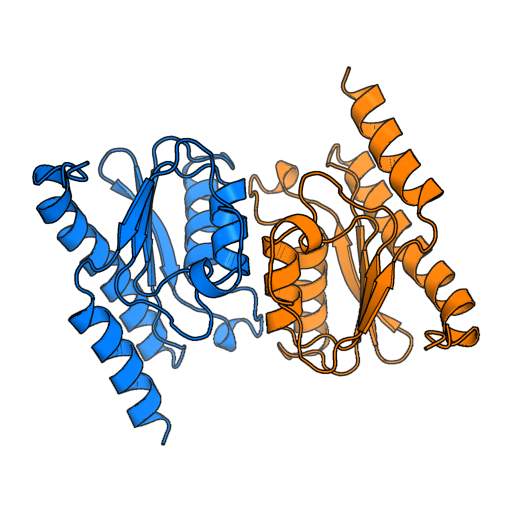 145 LEU A CA 1
ATOM 1081 C C . LEU A 1 145 ? -17.344 12.391 7.648 1 98.06 145 LEU A C 1
ATOM 1083 O O . LEU A 1 145 ? -18.172 12.102 6.777 1 98.06 145 LEU A O 1
ATOM 1087 N N . MET A 1 146 ? 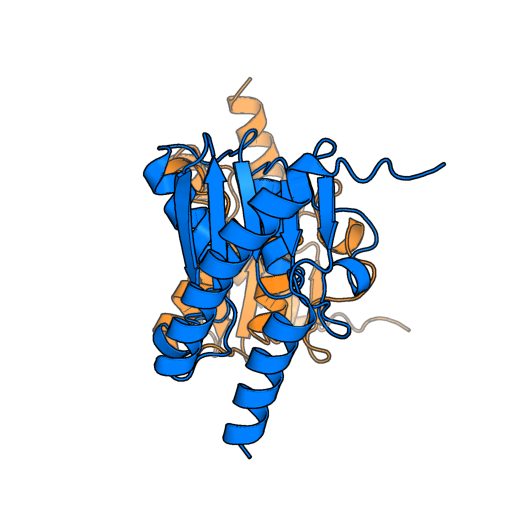-16.656 11.422 8.297 1 97.69 146 MET A N 1
ATOM 1088 C CA . MET A 1 146 ? -16.859 9.992 8.086 1 97.69 146 MET A CA 1
ATOM 1089 C C . MET A 1 146 ? -18.297 9.602 8.438 1 97.69 146 MET A C 1
ATOM 1091 O O . MET A 1 146 ? -18.953 8.906 7.66 1 97.69 146 MET A O 1
ATOM 1095 N N . ARG A 1 147 ? -18.75 10.07 9.539 1 97.44 147 ARG A N 1
ATOM 1096 C CA . ARG A 1 147 ? -20.094 9.742 9.992 1 97.44 147 ARG A CA 1
ATOM 1097 C C . ARG A 1 147 ? -21.141 10.266 9.016 1 97.44 147 ARG A C 1
ATOM 1099 O O . ARG A 1 147 ? -22.109 9.562 8.711 1 97.44 147 ARG A O 1
ATOM 1106 N N . SER A 1 148 ? -20.938 11.508 8.617 1 97 148 SER A N 1
ATOM 1107 C CA . SER A 1 148 ? -21.875 12.117 7.676 1 97 148 SER A CA 1
ATOM 1108 C C . SER A 1 148 ? -21.969 11.305 6.383 1 97 148 SER A C 1
ATOM 1110 O O . SER A 1 148 ? -23.047 11.125 5.832 1 97 148 SER A O 1
ATOM 1112 N N . PHE A 1 149 ? -20.875 10.844 5.902 1 97.62 149 PHE A N 1
ATOM 1113 C CA . PHE A 1 149 ? -20.812 10.055 4.68 1 97.62 149 PHE A CA 1
ATOM 1114 C C . PHE A 1 149 ? -21.609 8.766 4.828 1 97.62 149 PHE A C 1
ATOM 1116 O O . PHE A 1 149 ? -22.453 8.453 3.988 1 97.62 149 PHE A O 1
ATOM 1123 N N . PHE A 1 150 ? -21.406 7.988 5.879 1 95.56 150 PHE A N 1
ATOM 1124 C CA . PHE A 1 150 ? -22.031 6.684 6.031 1 95.56 150 PHE A CA 1
ATOM 1125 C C . PHE A 1 150 ? -23.516 6.836 6.375 1 95.56 150 PHE A C 1
ATOM 1127 O O . PHE A 1 150 ? -24.328 5.977 6.027 1 95.56 150 PHE A O 1
ATOM 1134 N N . ALA A 1 151 ? -23.828 8.008 7.035 1 94.38 151 ALA A N 1
ATOM 1135 C CA . ALA A 1 151 ? -25.234 8.305 7.297 1 94.38 151 ALA A CA 1
ATOM 1136 C C . ALA A 1 151 ? -25.984 8.555 5.996 1 94.38 151 ALA A C 1
ATOM 1138 O O . ALA A 1 151 ? -27.172 8.195 5.871 1 94.38 151 ALA A O 1
ATOM 1139 N N . SER A 1 152 ? -25.312 9.109 5.039 1 92.56 152 SER A N 1
ATOM 1140 C CA . SER A 1 152 ? -25.938 9.445 3.762 1 92.56 152 SER A CA 1
ATOM 1141 C C . SER A 1 152 ? -26.078 8.211 2.875 1 92.56 152 SER A C 1
ATOM 1143 O O . SER A 1 152 ? -26.844 8.219 1.903 1 92.56 152 SER A O 1
ATOM 1145 N N . LYS A 1 153 ? -25.375 7.141 3.072 1 89.5 153 LYS A N 1
ATOM 1146 C CA . LYS A 1 153 ? -25.422 5.91 2.285 1 89.5 153 LYS A CA 1
ATOM 1147 C C . LYS A 1 153 ? -26.516 4.977 2.789 1 89.5 153 LYS A C 1
ATOM 1149 O O . LYS A 1 153 ? -26.828 3.967 2.152 1 89.5 153 LYS A O 1
ATOM 1154 N N . ARG A 1 154 ? -27.188 5.254 3.932 1 75.56 154 ARG A N 1
ATOM 1155 C CA . ARG A 1 154 ? -28.312 4.512 4.465 1 75.56 154 ARG A CA 1
ATOM 1156 C C . ARG A 1 154 ? -29.641 5.07 3.943 1 75.56 154 ARG A C 1
ATOM 1158 O O . ARG A 1 154 ? -29.734 6.266 3.658 1 75.56 154 ARG A O 1
ATOM 1165 N N . MET B 1 1 ? -3.111 -31.062 13.992 1 25.89 1 MET B N 1
ATOM 1166 C CA . MET B 1 1 ? -4.066 -31.188 12.891 1 25.89 1 MET B CA 1
ATOM 1167 C C . MET B 1 1 ? -3.375 -30.969 11.547 1 25.89 1 MET B C 1
ATOM 1169 O O . MET B 1 1 ? -2.668 -29.984 11.359 1 25.89 1 MET B O 1
ATOM 1173 N N . GLY B 1 2 ? -3.096 -32.062 10.773 1 30.16 2 GLY B N 1
ATOM 1174 C CA . GLY B 1 2 ? -2.293 -32.125 9.562 1 30.16 2 GLY B CA 1
ATOM 1175 C C . GLY B 1 2 ? -2.764 -31.203 8.469 1 30.16 2 GLY B C 1
ATOM 1176 O O . GLY B 1 2 ? -3.928 -31.25 8.062 1 30.16 2 GLY B O 1
ATOM 1177 N N . GLN B 1 3 ? -2.398 -29.953 8.438 1 34.41 3 GLN B N 1
ATOM 1178 C CA . GLN B 1 3 ? -2.814 -29.078 7.348 1 34.41 3 GLN B CA 1
ATOM 1179 C C . GLN B 1 3 ? -2.777 -29.797 6.008 1 34.41 3 GLN B C 1
ATOM 1181 O O . GLN B 1 3 ? -1.731 -30.312 5.605 1 34.41 3 GLN B O 1
ATOM 1186 N N . THR B 1 4 ? -3.797 -30.594 5.652 1 35.38 4 THR B N 1
ATOM 1187 C CA . THR B 1 4 ? -3.986 -31.297 4.387 1 35.38 4 THR B CA 1
ATOM 1188 C C . THR B 1 4 ? -3.494 -30.438 3.217 1 35.38 4 THR B C 1
ATOM 1190 O O . THR B 1 4 ? -4.062 -29.391 2.928 1 35.38 4 THR B O 1
ATOM 1193 N N . ILE B 1 5 ? -2.201 -30.438 2.98 1 38.34 5 ILE B N 1
ATOM 1194 C CA . ILE B 1 5 ? -1.561 -29.828 1.818 1 38.34 5 ILE B CA 1
ATOM 1195 C C . ILE B 1 5 ? -2.277 -30.281 0.545 1 38.34 5 ILE B C 1
ATOM 1197 O O . ILE B 1 5 ? -2.322 -31.469 0.234 1 38.34 5 ILE B O 1
ATOM 1201 N N . ASP B 1 6 ? -3.461 -29.828 0.185 1 42.25 6 ASP B N 1
ATOM 1202 C CA . ASP B 1 6 ? -4.074 -30.219 -1.081 1 42.25 6 ASP B CA 1
ATOM 1203 C C . ASP B 1 6 ? -3.029 -30.328 -2.189 1 42.25 6 ASP B C 1
ATOM 1205 O O . ASP B 1 6 ? -2.455 -29.312 -2.6 1 42.25 6 ASP B O 1
ATOM 1209 N N . ILE B 1 7 ? -2.414 -31.375 -2.502 1 44.25 7 ILE B N 1
ATOM 1210 C CA . ILE B 1 7 ? -1.381 -31.859 -3.41 1 44.25 7 ILE B CA 1
ATOM 1211 C C . ILE B 1 7 ? -1.566 -31.219 -4.785 1 44.25 7 ILE B C 1
ATOM 1213 O O . ILE B 1 7 ? -0.651 -31.234 -5.613 1 44.25 7 ILE B O 1
ATOM 1217 N N . ARG B 1 8 ? -2.854 -31.266 -5.414 1 48.47 8 ARG B N 1
ATOM 1218 C CA . ARG B 1 8 ? -3.203 -30.766 -6.738 1 48.47 8 ARG B CA 1
ATOM 1219 C C . ARG B 1 8 ? -2.762 -29.312 -6.906 1 48.47 8 ARG B C 1
ATOM 1221 O O . ARG B 1 8 ? -2.504 -28.859 -8.023 1 48.47 8 ARG B O 1
ATOM 1228 N N . HIS B 1 9 ? -2.75 -28.625 -5.855 1 57.97 9 HIS B N 1
ATOM 1229 C CA . HIS B 1 9 ? -2.434 -27.219 -5.715 1 57.97 9 HIS B CA 1
ATOM 1230 C C . HIS B 1 9 ? -0.938 -26.969 -5.883 1 57.97 9 HIS B C 1
ATOM 1232 O O . HIS B 1 9 ? -0.529 -25.875 -6.297 1 57.97 9 HIS B O 1
ATOM 1238 N N . THR B 1 10 ? -0.138 -28.094 -5.801 1 60.75 10 THR B N 1
ATOM 1239 C CA . THR B 1 10 ? 1.313 -27.969 -5.82 1 60.75 10 THR B CA 1
ATOM 1240 C C . THR B 1 10 ? 1.815 -27.734 -7.242 1 60.75 10 THR B C 1
ATOM 1242 O O . THR B 1 10 ? 2.59 -26.812 -7.496 1 60.75 10 THR B O 1
ATOM 1245 N N . GLY B 1 11 ? 1.243 -28.641 -8.242 1 71.69 11 GLY B N 1
ATOM 1246 C CA . GLY B 1 11 ? 1.733 -28.484 -9.602 1 71.69 11 GLY B CA 1
ATOM 1247 C C . GLY B 1 11 ? 1.364 -27.156 -10.219 1 71.69 11 GLY B C 1
ATOM 1248 O O . GLY B 1 11 ? 2.217 -26.469 -10.789 1 71.69 11 GLY B O 1
ATOM 1249 N N . ASP B 1 12 ? 0.195 -26.75 -10.023 1 91.31 12 ASP B N 1
ATOM 1250 C CA . ASP B 1 12 ? -0.294 -25.469 -10.562 1 91.31 12 ASP B CA 1
ATOM 1251 C C . ASP B 1 12 ? 0.371 -24.297 -9.859 1 91.31 12 ASP B C 1
ATOM 1253 O O . ASP B 1 12 ? 0.698 -23.297 -10.508 1 91.31 12 ASP B O 1
ATOM 1257 N N . ASP B 1 13 ? 0.776 -24.531 -8.648 1 97.75 13 ASP B N 1
ATOM 1258 C CA . ASP B 1 13 ? 1.41 -23.438 -7.914 1 97.75 13 ASP B CA 1
ATOM 1259 C C . ASP B 1 13 ? 2.807 -23.156 -8.461 1 97.75 13 ASP B C 1
ATOM 1261 O O . ASP B 1 13 ? 3.195 -21.984 -8.594 1 97.75 13 ASP B O 1
ATOM 1265 N N . GLU B 1 14 ? 3.506 -24.25 -8.773 1 98.25 14 GLU B N 1
ATOM 1266 C CA . GLU B 1 14 ? 4.84 -24.047 -9.328 1 98.25 14 GLU B CA 1
ATOM 1267 C C . GLU B 1 14 ? 4.777 -23.344 -10.68 1 98.25 14 GLU B C 1
ATOM 1269 O O . GLU B 1 14 ? 5.613 -22.5 -10.984 1 98.25 14 GLU B O 1
ATOM 1274 N N . ARG B 1 15 ? 3.834 -23.766 -11.492 1 98.12 15 ARG B N 1
ATOM 1275 C CA . ARG B 1 15 ? 3.664 -23.156 -12.805 1 98.12 15 ARG B CA 1
ATOM 1276 C C . ARG B 1 15 ? 3.457 -21.641 -12.68 1 98.12 15 ARG B C 1
ATOM 1278 O O . ARG B 1 15 ? 4.141 -20.859 -13.336 1 98.12 15 ARG B O 1
ATOM 1285 N N . TRP B 1 16 ? 2.586 -21.219 -11.836 1 98.69 16 TRP B N 1
ATOM 1286 C CA . TRP B 1 16 ? 2.254 -19.797 -11.703 1 98.69 16 TRP B CA 1
ATOM 1287 C C . TRP B 1 16 ? 3.359 -19.047 -10.969 1 98.69 16 TRP B C 1
ATOM 1289 O O . TRP B 1 16 ? 3.613 -17.875 -11.25 1 98.69 16 TRP B O 1
ATOM 1299 N N . MET B 1 17 ? 4.07 -19.75 -10.016 1 98.88 17 MET B N 1
ATOM 1300 C CA . MET B 1 17 ? 5.215 -19.125 -9.375 1 98.88 17 MET B CA 1
ATOM 1301 C C . MET B 1 17 ? 6.332 -18.859 -10.375 1 98.88 17 MET B C 1
ATOM 1303 O O . MET B 1 17 ? 7.027 -17.844 -10.289 1 98.88 17 MET B O 1
ATOM 1307 N N . ARG B 1 18 ? 6.461 -19.766 -11.336 1 98.88 18 ARG B N 1
ATOM 1308 C CA . ARG B 1 18 ? 7.445 -19.531 -12.383 1 98.88 18 ARG B CA 1
ATOM 1309 C C . ARG B 1 18 ? 7.082 -18.297 -13.211 1 98.88 18 ARG B C 1
ATOM 1311 O O . ARG B 1 18 ? 7.965 -17.562 -13.656 1 98.88 18 ARG B O 1
ATOM 1318 N N . ALA B 1 19 ? 5.781 -18.078 -13.414 1 98.88 19 ALA B N 1
ATOM 1319 C CA . ALA B 1 19 ? 5.352 -16.859 -14.078 1 98.88 19 ALA B CA 1
ATOM 1320 C C . ALA B 1 19 ? 5.715 -15.625 -13.258 1 98.88 19 ALA B C 1
ATOM 1322 O O . ALA B 1 19 ? 6.145 -14.609 -13.805 1 98.88 19 ALA B O 1
ATOM 1323 N N . ALA B 1 20 ? 5.543 -15.727 -11.93 1 98.94 20 ALA B N 1
ATOM 1324 C CA . ALA B 1 20 ? 5.965 -14.641 -11.047 1 98.94 20 ALA B CA 1
ATOM 1325 C C . ALA B 1 20 ? 7.477 -14.438 -11.102 1 98.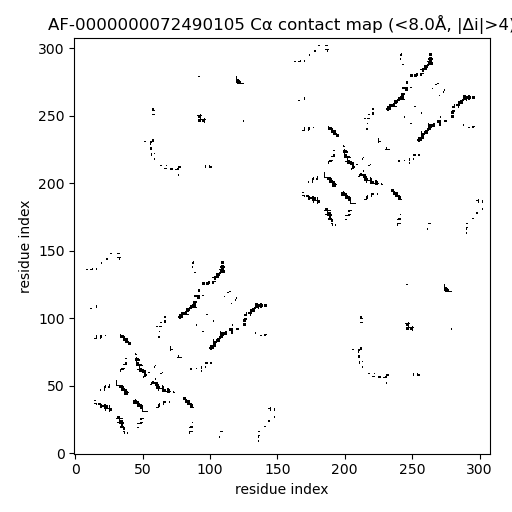94 20 ALA B C 1
ATOM 1327 O O . ALA B 1 20 ? 7.957 -13.305 -11.109 1 98.94 20 ALA B O 1
ATOM 1328 N N . LEU B 1 21 ? 8.188 -15.539 -11.18 1 98.94 21 LEU B N 1
ATOM 1329 C CA . LEU B 1 21 ? 9.641 -15.469 -11.289 1 98.94 21 LEU B CA 1
ATOM 1330 C C . LEU B 1 21 ? 10.055 -14.781 -12.586 1 98.94 21 LEU B C 1
ATOM 1332 O O . LEU B 1 21 ? 11.031 -14.031 -12.609 1 98.94 21 LEU B O 1
ATOM 1336 N N . ASP B 1 22 ? 9.32 -15.047 -13.672 1 98.94 22 ASP B N 1
ATOM 1337 C CA . ASP B 1 22 ? 9.578 -14.352 -14.922 1 98.94 22 ASP B CA 1
ATOM 1338 C C . ASP B 1 22 ? 9.422 -12.836 -14.75 1 98.94 22 ASP B C 1
ATOM 1340 O O . ASP B 1 22 ? 10.234 -12.062 -15.266 1 98.94 22 ASP B O 1
ATOM 1344 N N . GLU B 1 23 ? 8.414 -12.398 -14.023 1 98.94 23 GLU B N 1
ATOM 1345 C CA . GLU B 1 23 ? 8.242 -10.984 -13.719 1 98.94 23 GLU B CA 1
ATOM 1346 C C . GLU B 1 23 ? 9.406 -10.453 -12.883 1 98.94 23 GLU B C 1
ATOM 1348 O O . GLU B 1 23 ? 9.898 -9.352 -13.125 1 98.94 23 GLU B O 1
ATOM 1353 N N . ALA B 1 24 ? 9.844 -11.25 -11.922 1 98.94 24 ALA B N 1
ATOM 1354 C CA . ALA B 1 24 ? 10.977 -10.852 -11.086 1 98.94 24 ALA B CA 1
ATOM 1355 C C . ALA B 1 24 ? 12.234 -10.641 -11.93 1 98.94 24 ALA B C 1
ATOM 1357 O O . ALA B 1 24 ? 13 -9.703 -11.695 1 98.94 24 ALA B O 1
ATOM 1358 N N . ARG B 1 25 ? 12.438 -11.477 -12.875 1 98.81 25 ARG B N 1
ATOM 1359 C CA . ARG B 1 25 ? 13.586 -11.352 -13.766 1 98.81 25 ARG B CA 1
ATOM 1360 C C . ARG B 1 25 ? 13.5 -10.07 -14.594 1 98.81 25 ARG B C 1
ATOM 1362 O O . ARG B 1 25 ? 14.516 -9.43 -14.859 1 98.81 25 ARG B O 1
ATOM 1369 N N . ARG B 1 26 ? 12.312 -9.711 -15.039 1 98.75 26 ARG B N 1
ATOM 1370 C CA . ARG B 1 26 ? 12.125 -8.445 -15.742 1 98.75 26 ARG B CA 1
ATOM 1371 C C . ARG B 1 26 ? 12.547 -7.266 -14.867 1 98.75 26 ARG B C 1
ATOM 1373 O O . ARG B 1 26 ? 13.172 -6.32 -15.352 1 98.75 26 ARG B O 1
ATOM 1380 N N . ALA B 1 27 ? 12.156 -7.316 -13.594 1 98.81 27 ALA B N 1
ATOM 1381 C CA . ALA B 1 27 ? 12.594 -6.281 -12.656 1 98.81 27 ALA B CA 1
ATOM 1382 C C . ALA B 1 27 ? 14.117 -6.223 -12.586 1 98.81 27 ALA B C 1
ATOM 1384 O O . ALA B 1 27 ? 14.711 -5.145 -12.648 1 98.81 27 ALA B O 1
ATOM 1385 N N . MET B 1 28 ? 14.719 -7.371 -12.469 1 98.31 28 MET B N 1
ATOM 1386 C CA . MET B 1 28 ? 16.172 -7.453 -12.375 1 98.31 28 MET B CA 1
ATOM 1387 C C . MET B 1 28 ? 16.828 -6.836 -13.602 1 98.31 28 MET B C 1
ATOM 1389 O O . MET B 1 28 ? 17.812 -6.102 -13.484 1 98.31 28 MET B O 1
ATOM 1393 N N . GLU B 1 29 ? 16.266 -7.09 -14.773 1 97.69 29 GLU B N 1
ATOM 1394 C CA . GLU B 1 29 ? 16.797 -6.559 -16.031 1 97.69 29 GLU B CA 1
ATOM 1395 C C . GLU B 1 29 ? 16.703 -5.035 -16.062 1 97.69 29 GLU B C 1
ATOM 1397 O O . GLU B 1 29 ? 17.516 -4.375 -16.719 1 97.69 29 GLU B O 1
ATOM 1402 N N . ALA B 1 30 ? 15.82 -4.492 -15.352 1 97.69 30 ALA B N 1
ATOM 1403 C CA . ALA B 1 30 ? 15.625 -3.047 -15.289 1 97.69 30 ALA B CA 1
ATOM 1404 C C . ALA B 1 30 ? 16.328 -2.447 -14.078 1 97.69 30 ALA B C 1
ATOM 1406 O O . ALA B 1 30 ? 16.078 -1.298 -13.711 1 97.69 30 ALA B O 1
ATOM 1407 N N . ASP B 1 31 ? 17.094 -3.291 -13.383 1 97.62 31 ASP B N 1
ATOM 1408 C CA . ASP B 1 31 ? 17.875 -2.883 -12.219 1 97.62 31 ASP B CA 1
ATOM 1409 C C . ASP B 1 31 ? 16.969 -2.539 -11.047 1 97.62 31 ASP B C 1
ATOM 1411 O O . ASP B 1 31 ? 17.234 -1.587 -10.305 1 97.62 31 ASP B O 1
ATOM 1415 N N . GLU B 1 32 ? 15.898 -3.211 -10.922 1 98.56 32 GLU B N 1
ATOM 1416 C CA . GLU B 1 32 ? 14.977 -3.203 -9.797 1 98.56 32 GLU B CA 1
ATOM 1417 C C . GLU B 1 32 ? 15.18 -4.426 -8.906 1 98.56 32 GLU B C 1
ATOM 1419 O O . GLU B 1 32 ? 15.602 -5.48 -9.375 1 98.56 32 GLU B O 1
ATOM 1424 N N . ILE B 1 33 ? 14.938 -4.281 -7.531 1 98.5 33 ILE B N 1
ATOM 1425 C CA . ILE B 1 33 ? 14.898 -5.473 -6.688 1 98.5 33 ILE B CA 1
ATOM 1426 C C . ILE B 1 33 ? 13.992 -6.523 -7.332 1 98.5 33 ILE B C 1
ATOM 1428 O O . ILE B 1 33 ? 12.844 -6.238 -7.676 1 98.5 33 ILE B O 1
ATOM 1432 N N . PRO B 1 34 ? 14.461 -7.734 -7.57 1 98.81 34 PRO B N 1
ATOM 1433 C CA . PRO B 1 34 ? 13.758 -8.703 -8.406 1 98.81 34 PRO B CA 1
ATOM 1434 C C . PRO B 1 34 ? 12.609 -9.406 -7.676 1 98.81 34 PRO B C 1
ATOM 1436 O O . PRO B 1 34 ? 12.75 -10.555 -7.266 1 98.81 34 PRO B O 1
ATOM 1439 N N . ILE B 1 35 ? 11.555 -8.789 -7.555 1 98.94 35 ILE B N 1
ATOM 1440 C CA . ILE B 1 35 ? 10.32 -9.359 -7.039 1 98.94 35 ILE B CA 1
ATOM 1441 C C . ILE B 1 35 ? 9.242 -9.32 -8.117 1 98.94 35 ILE B C 1
ATOM 1443 O O . ILE B 1 35 ? 9.094 -8.312 -8.82 1 98.94 35 ILE B O 1
ATOM 1447 N N . GLY B 1 36 ? 8.578 -10.375 -8.312 1 98.94 36 GLY B N 1
ATOM 1448 C CA . GLY B 1 36 ? 7.5 -10.5 -9.281 1 98.94 36 GLY B CA 1
ATOM 1449 C C . GLY B 1 36 ? 6.246 -11.125 -8.703 1 98.94 36 GLY B C 1
ATOM 1450 O O . GLY B 1 36 ? 6.312 -11.875 -7.727 1 98.94 36 GLY B O 1
ATOM 1451 N N . ALA B 1 37 ? 5.125 -10.766 -9.281 1 99 37 ALA B N 1
ATOM 1452 C CA . ALA B 1 37 ? 3.834 -11.266 -8.828 1 99 37 ALA B CA 1
ATOM 1453 C C . ALA B 1 37 ? 2.881 -11.469 -10.008 1 99 37 ALA B C 1
ATOM 1455 O O . ALA B 1 37 ? 2.938 -10.727 -10.992 1 99 37 ALA B O 1
ATOM 1456 N N . VAL B 1 38 ? 2.014 -12.438 -9.898 1 98.94 38 VAL B N 1
ATOM 1457 C CA . VAL B 1 38 ? 0.899 -12.609 -10.828 1 98.94 38 VAL B CA 1
ATOM 1458 C C . VAL B 1 38 ? -0.374 -12.938 -10.047 1 98.94 38 VAL B C 1
ATOM 1460 O O . VAL B 1 38 ? -0.311 -13.508 -8.953 1 98.94 38 VAL B O 1
ATOM 1463 N N . ILE B 1 39 ? -1.425 -12.539 -10.531 1 98.94 39 ILE B N 1
ATOM 1464 C CA . ILE B 1 39 ? -2.738 -12.891 -10 1 98.94 39 ILE B CA 1
ATOM 1465 C C . ILE B 1 39 ? -3.492 -13.742 -11.016 1 98.94 39 ILE B C 1
ATOM 1467 O O . ILE B 1 39 ? -3.582 -13.391 -12.195 1 98.94 39 ILE B O 1
ATOM 1471 N N . VAL B 1 40 ? -3.973 -14.891 -10.523 1 98.75 40 VAL B N 1
ATOM 1472 C CA . VAL B 1 40 ? -4.605 -15.891 -11.383 1 98.75 40 VAL B CA 1
ATOM 1473 C C . VAL B 1 40 ? -6.066 -16.062 -10.977 1 98.75 40 VAL B C 1
ATOM 1475 O O . VAL B 1 40 ? -6.387 -16.125 -9.789 1 98.75 40 VAL B O 1
ATOM 1478 N N . ALA B 1 41 ? -6.941 -16.078 -11.898 1 97.62 41 ALA B N 1
ATOM 1479 C CA . ALA B 1 41 ? -8.359 -16.406 -11.734 1 97.62 41 ALA B CA 1
ATOM 1480 C C . ALA B 1 41 ? -8.883 -17.172 -12.945 1 97.62 41 ALA B C 1
ATOM 1482 O O . ALA B 1 41 ? -8.547 -16.844 -14.086 1 97.62 41 ALA B O 1
ATOM 1483 N N . GLY B 1 42 ? -9.625 -18.156 -12.719 1 94.75 42 GLY B N 1
ATOM 1484 C CA . GLY B 1 42 ? -10.18 -18.922 -13.82 1 94.75 42 GLY B CA 1
ATOM 1485 C C . GLY B 1 42 ? -9.125 -19.578 -14.695 1 94.75 42 GLY B C 1
ATOM 1486 O O . GLY B 1 42 ? -9.266 -19.609 -15.922 1 94.75 42 GLY B O 1
ATOM 1487 N N . GLY B 1 43 ? -8.055 -19.797 -14.148 1 95.56 43 GLY B N 1
ATOM 1488 C CA . GLY B 1 43 ? -6.996 -20.516 -14.852 1 95.56 43 GLY B CA 1
ATOM 1489 C C . GLY B 1 43 ? -6.184 -19.609 -15.766 1 95.56 43 GLY B C 1
ATOM 1490 O O . GLY B 1 43 ? -5.441 -20.094 -16.625 1 95.56 43 GLY B O 1
ATOM 1491 N N . ARG B 1 44 ? -6.32 -18.328 -15.57 1 97.19 44 ARG B N 1
ATOM 1492 C CA . ARG B 1 44 ? -5.559 -17.375 -16.375 1 97.19 44 ARG B CA 1
ATOM 1493 C C . ARG B 1 44 ? -4.957 -16.281 -15.516 1 97.19 44 ARG B C 1
ATOM 1495 O O . ARG B 1 44 ? -5.492 -15.953 -14.453 1 97.19 44 ARG B O 1
ATOM 1502 N N . ILE B 1 45 ? -3.906 -15.789 -16.016 1 98.75 45 ILE B N 1
ATOM 1503 C CA . ILE B 1 45 ? -3.318 -14.625 -15.352 1 98.75 45 ILE B CA 1
ATOM 1504 C C . ILE B 1 45 ? -4.133 -13.375 -15.68 1 98.75 45 ILE B C 1
ATOM 1506 O O . ILE B 1 45 ? -4.32 -13.039 -16.844 1 98.75 45 ILE B O 1
ATOM 1510 N N . ILE B 1 46 ? -4.578 -12.688 -14.656 1 98.75 46 ILE B N 1
ATOM 1511 C CA . ILE B 1 46 ? -5.387 -11.5 -14.898 1 98.75 46 ILE B CA 1
ATOM 1512 C C . ILE B 1 46 ? -4.613 -10.25 -14.469 1 98.75 46 ILE B C 1
ATOM 1514 O O . ILE B 1 46 ? -5.055 -9.125 -14.711 1 98.75 46 ILE B O 1
ATOM 1518 N N . GLY B 1 47 ? -3.502 -10.375 -13.859 1 98.81 47 GLY B N 1
ATOM 1519 C CA . GLY B 1 47 ? -2.617 -9.281 -13.477 1 98.81 47 GLY B CA 1
ATOM 1520 C C . GLY B 1 47 ? -1.18 -9.727 -13.273 1 98.81 47 GLY B C 1
ATOM 1521 O O . GLY B 1 47 ? -0.925 -10.805 -12.742 1 98.81 47 GLY B O 1
ATOM 1522 N N . ARG B 1 48 ? -0.308 -8.977 -13.758 1 98.88 48 ARG B N 1
ATOM 1523 C CA . ARG B 1 48 ? 1.128 -9.164 -13.578 1 98.88 48 ARG B CA 1
ATOM 1524 C C . ARG B 1 48 ? 1.784 -7.906 -13.031 1 98.88 48 ARG B C 1
ATOM 1526 O O . ARG B 1 48 ? 1.345 -6.793 -13.32 1 98.88 48 ARG B O 1
ATOM 1533 N N . GLY B 1 49 ? 2.826 -8.148 -12.242 1 98.88 49 GLY B N 1
ATOM 1534 C CA . GLY B 1 49 ? 3.594 -7.016 -11.75 1 98.88 49 GLY B CA 1
ATOM 1535 C C . GLY B 1 49 ? 5 -7.387 -11.32 1 98.88 49 GLY B C 1
ATOM 1536 O O . GLY B 1 49 ? 5.266 -8.539 -10.977 1 98.88 49 GLY B O 1
ATOM 1537 N N . HIS B 1 50 ? 5.848 -6.496 -11.492 1 98.94 50 HIS B N 1
ATOM 1538 C CA . HIS B 1 50 ? 7.188 -6.543 -10.914 1 98.94 50 HIS B CA 1
ATOM 1539 C C . HIS B 1 50 ? 7.578 -5.203 -10.305 1 98.94 50 HIS B C 1
ATOM 1541 O O . HIS B 1 50 ? 6.895 -4.199 -10.516 1 98.94 50 HIS B O 1
ATOM 1547 N N . ASN B 1 51 ? 8.555 -5.234 -9.414 1 98.88 51 ASN B N 1
ATOM 1548 C CA . ASN B 1 51 ? 8.969 -3.996 -8.766 1 98.88 51 ASN B CA 1
ATOM 1549 C C . ASN B 1 51 ? 9.312 -2.914 -9.789 1 98.88 51 ASN B C 1
ATOM 1551 O O . ASN B 1 51 ? 9.969 -3.191 -10.797 1 98.88 51 ASN B O 1
ATOM 1555 N N . LEU B 1 52 ? 8.836 -1.69 -9.492 1 98.62 52 LEU B N 1
ATOM 1556 C CA . LEU B 1 52 ? 9.102 -0.534 -10.344 1 98.62 52 LEU B CA 1
ATOM 1557 C C . LEU B 1 52 ? 9.484 0.682 -9.508 1 98.62 52 LEU B C 1
ATOM 1559 O O . LEU B 1 52 ? 9.297 1.822 -9.945 1 98.62 52 LEU B O 1
ATOM 1563 N N . THR B 1 53 ? 9.922 0.483 -8.289 1 98.56 53 THR B N 1
ATOM 1564 C CA . THR B 1 53 ? 10.172 1.554 -7.332 1 98.56 53 THR B CA 1
ATOM 1565 C C . THR B 1 53 ? 11.203 2.539 -7.875 1 98.56 53 THR B C 1
ATOM 1567 O O . THR B 1 53 ? 11.07 3.75 -7.684 1 98.56 53 THR B O 1
ATOM 1570 N N . GLU B 1 54 ? 12.258 2.047 -8.555 1 97.62 54 GLU B N 1
ATOM 1571 C CA . GLU B 1 54 ? 13.281 2.916 -9.133 1 97.62 54 GLU B CA 1
ATOM 1572 C C . GLU B 1 54 ? 12.773 3.602 -10.398 1 97.62 54 GLU B C 1
ATOM 1574 O O . GLU B 1 54 ? 12.938 4.812 -10.562 1 97.62 54 GLU B O 1
ATOM 1579 N N . THR B 1 55 ? 12.164 2.857 -11.273 1 97.44 55 THR B N 1
ATOM 1580 C CA . THR B 1 55 ? 11.688 3.361 -12.555 1 97.44 55 THR B CA 1
ATOM 1581 C C . THR B 1 55 ? 10.695 4.5 -12.352 1 97.44 55 THR B C 1
ATOM 1583 O O . THR B 1 55 ? 10.758 5.52 -13.039 1 97.44 55 THR B O 1
ATOM 1586 N N . LEU B 1 56 ? 9.844 4.375 -11.312 1 97.06 56 LEU B N 1
ATOM 1587 C CA . LEU B 1 56 ? 8.773 5.348 -11.125 1 97.06 56 LEU B CA 1
ATOM 1588 C C . LEU B 1 56 ? 9.102 6.301 -9.984 1 97.06 56 LEU B C 1
ATOM 1590 O O . LEU B 1 56 ? 8.289 7.16 -9.633 1 97.06 56 LEU B O 1
ATOM 1594 N N . SER B 1 57 ? 10.25 6.125 -9.352 1 97.62 57 SER B N 1
ATOM 1595 C CA . SER B 1 57 ? 10.633 6.902 -8.18 1 97.62 57 SER B CA 1
ATOM 1596 C C . SER B 1 57 ? 9.508 6.941 -7.148 1 97.62 57 SER B C 1
ATOM 1598 O O . SER B 1 57 ? 9.125 8.016 -6.676 1 97.62 57 SER B O 1
ATOM 1600 N N . ASP B 1 58 ? 9.008 5.789 -6.898 1 98.38 58 ASP B N 1
ATOM 1601 C CA . ASP B 1 58 ? 7.84 5.633 -6.035 1 98.38 58 ASP B CA 1
ATOM 1602 C C . ASP B 1 58 ? 7.945 4.367 -5.191 1 98.38 58 ASP B C 1
ATOM 1604 O O . ASP B 1 58 ? 7.859 3.254 -5.719 1 98.38 58 ASP B O 1
ATOM 1608 N N . VAL B 1 59 ? 8.031 4.516 -3.898 1 98.44 59 VAL B N 1
ATOM 1609 C CA . VAL B 1 59 ? 8.266 3.396 -2.996 1 98.44 59 VAL B CA 1
ATOM 1610 C C . VAL B 1 59 ? 7.047 2.479 -2.977 1 98.44 59 VAL B C 1
ATOM 1612 O O . VAL B 1 59 ? 7.125 1.337 -2.516 1 98.44 59 VAL B O 1
ATOM 1615 N N . THR B 1 60 ? 5.855 2.939 -3.498 1 98.56 60 THR B N 1
ATOM 1616 C CA . THR B 1 60 ? 4.641 2.135 -3.436 1 98.56 60 THR B CA 1
ATOM 1617 C C . THR B 1 60 ? 4.57 1.17 -4.617 1 98.56 60 THR B C 1
ATOM 1619 O O . THR B 1 60 ? 3.732 0.266 -4.637 1 98.56 60 THR B O 1
ATOM 1622 N N . ALA B 1 61 ? 5.512 1.277 -5.543 1 98.62 61 ALA B N 1
ATOM 1623 C CA . ALA B 1 61 ? 5.414 0.538 -6.801 1 98.62 61 ALA B CA 1
ATOM 1624 C C . ALA B 1 61 ? 6.008 -0.861 -6.66 1 98.62 61 ALA B C 1
ATOM 1626 O O . ALA B 1 61 ? 6.852 -1.268 -7.465 1 98.62 61 ALA B O 1
ATOM 1627 N N . HIS B 1 62 ? 5.535 -1.583 -5.66 1 98.94 62 HIS B N 1
ATOM 1628 C CA . HIS B 1 62 ? 5.922 -2.977 -5.469 1 98.94 62 HIS B CA 1
ATOM 1629 C C . HIS B 1 62 ? 5.211 -3.887 -6.465 1 98.94 62 HIS B C 1
ATOM 1631 O O . HIS B 1 62 ? 4.176 -3.518 -7.023 1 98.94 62 HIS B O 1
ATOM 1637 N N . ALA B 1 63 ? 5.75 -5.066 -6.699 1 98.94 63 ALA B N 1
ATOM 1638 C CA . ALA B 1 63 ? 5.23 -6.051 -7.641 1 98.94 63 ALA B CA 1
ATOM 1639 C C . ALA B 1 63 ? 3.766 -6.371 -7.352 1 98.94 63 ALA B C 1
ATOM 1641 O O . ALA B 1 63 ? 2.932 -6.375 -8.258 1 98.94 63 ALA B O 1
ATOM 1642 N N . GLU B 1 64 ? 3.443 -6.648 -6.07 1 98.94 64 GLU B N 1
ATOM 1643 C CA . GLU B 1 64 ? 2.084 -7.004 -5.676 1 98.94 64 GLU B CA 1
ATOM 1644 C C . GLU B 1 64 ? 1.108 -5.867 -5.961 1 98.94 64 GLU B C 1
ATOM 1646 O O . GLU B 1 64 ? -0.002 -6.102 -6.441 1 98.94 64 GLU B O 1
ATOM 1651 N N . MET B 1 65 ? 1.527 -4.613 -5.617 1 98.94 65 MET B N 1
ATOM 1652 C CA . MET B 1 65 ? 0.684 -3.449 -5.875 1 98.94 65 MET B CA 1
ATOM 1653 C C . MET B 1 65 ? 0.372 -3.322 -7.359 1 98.94 65 MET B C 1
ATOM 1655 O O . MET B 1 65 ? -0.78 -3.109 -7.742 1 98.94 65 MET B O 1
ATOM 1659 N N . GLN B 1 66 ? 1.403 -3.504 -8.195 1 98.88 66 GLN B N 1
ATOM 1660 C CA . GLN B 1 66 ? 1.232 -3.445 -9.641 1 98.88 66 GLN B CA 1
ATOM 1661 C C . GLN B 1 66 ? 0.285 -4.539 -10.125 1 98.88 66 GLN B C 1
ATOM 1663 O O . GLN B 1 66 ? -0.584 -4.285 -10.961 1 98.88 66 GLN B O 1
ATOM 1668 N N . ALA B 1 67 ? 0.471 -5.746 -9.648 1 98.94 67 ALA B N 1
ATOM 1669 C CA . ALA B 1 67 ? -0.356 -6.879 -10.062 1 98.94 67 ALA B CA 1
ATOM 1670 C C . ALA B 1 67 ? -1.815 -6.664 -9.672 1 98.94 67 ALA B C 1
ATOM 1672 O O . ALA B 1 67 ? -2.725 -6.965 -10.445 1 98.94 67 ALA B O 1
ATOM 1673 N N . ILE B 1 68 ? -2.049 -6.137 -8.469 1 98.94 68 ILE B N 1
ATOM 1674 C CA . ILE B 1 68 ? -3.4 -5.902 -7.969 1 98.94 68 ILE B CA 1
ATOM 1675 C C . ILE B 1 68 ? -4.09 -4.844 -8.828 1 98.94 68 ILE B C 1
ATOM 1677 O O . ILE B 1 68 ? -5.23 -5.027 -9.258 1 98.94 68 ILE B O 1
ATOM 1681 N N . THR B 1 69 ? -3.412 -3.74 -9.086 1 98.75 69 THR B N 1
ATOM 1682 C CA . THR B 1 69 ? -3.969 -2.688 -9.93 1 98.75 69 THR B CA 1
ATOM 1683 C C . THR B 1 69 ? -4.281 -3.219 -11.328 1 98.75 69 THR B C 1
ATOM 1685 O O . THR B 1 69 ? -5.355 -2.953 -11.867 1 98.75 69 THR B O 1
ATOM 1688 N N . ALA B 1 70 ? -3.373 -3.996 -11.914 1 98.69 70 ALA B N 1
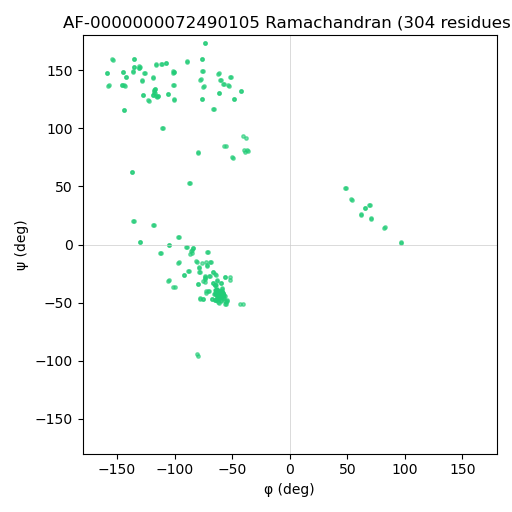ATOM 1689 C CA . ALA B 1 70 ? -3.574 -4.578 -13.234 1 98.69 70 ALA B CA 1
ATOM 1690 C C . ALA B 1 70 ? -4.766 -5.531 -13.242 1 98.69 70 ALA B C 1
ATOM 1692 O O . ALA B 1 70 ? -5.586 -5.508 -14.164 1 98.69 70 ALA B O 1
ATOM 1693 N N . ALA B 1 71 ? -4.855 -6.367 -12.234 1 98.81 71 ALA B N 1
ATOM 1694 C CA . ALA B 1 71 ? -5.949 -7.332 -12.141 1 98.81 71 ALA B CA 1
ATOM 1695 C C . ALA B 1 71 ? -7.293 -6.625 -12 1 98.81 71 ALA B C 1
ATOM 1697 O O . ALA B 1 71 ? -8.281 -7.031 -12.617 1 98.81 71 ALA B O 1
ATOM 1698 N N . ALA B 1 72 ? -7.316 -5.578 -11.156 1 98.31 72 ALA B N 1
ATOM 1699 C CA . ALA B 1 72 ? -8.539 -4.801 -10.984 1 98.31 72 ALA B CA 1
ATOM 1700 C C . ALA B 1 72 ? -9.008 -4.219 -12.32 1 98.31 72 ALA B C 1
ATOM 1702 O O . ALA B 1 72 ? -10.203 -4.242 -12.625 1 98.31 72 ALA B O 1
ATOM 1703 N N . SER B 1 73 ? -8.055 -3.701 -13.078 1 97.62 73 SER B N 1
ATOM 1704 C CA . SER B 1 73 ? -8.359 -3.148 -14.391 1 97.62 73 SER B CA 1
ATOM 1705 C C . SER B 1 73 ? -8.914 -4.219 -15.328 1 97.62 73 SER B C 1
ATOM 1707 O O . SER B 1 73 ? -9.891 -3.98 -16.047 1 97.62 73 SER B O 1
ATOM 1709 N N . THR B 1 74 ? -8.312 -5.367 -15.328 1 97.5 74 THR B N 1
ATOM 1710 C CA . THR B 1 74 ? -8.742 -6.48 -16.172 1 97.5 74 THR B CA 1
ATOM 1711 C C . THR B 1 74 ? -10.156 -6.926 -15.812 1 97.5 74 THR B C 1
ATOM 1713 O O . THR B 1 74 ? -10.977 -7.18 -16.688 1 97.5 74 THR B O 1
ATOM 1716 N N . LEU B 1 75 ? -10.422 -6.992 -14.5 1 95.69 75 LEU B N 1
ATOM 1717 C CA . LEU B 1 75 ? -11.695 -7.488 -14 1 95.69 75 LEU B CA 1
ATOM 1718 C C . LEU B 1 75 ? -12.781 -6.422 -14.125 1 95.69 75 LEU B C 1
ATOM 1720 O O . LEU B 1 75 ? -13.969 -6.746 -14.188 1 95.69 75 LEU B O 1
ATOM 1724 N N . GLY B 1 76 ? -12.398 -5.176 -14.172 1 93.5 76 GLY B N 1
ATOM 1725 C CA . GLY B 1 76 ? -13.359 -4.094 -14.062 1 93.5 76 GLY B CA 1
ATOM 1726 C C . GLY B 1 76 ? -13.953 -3.957 -12.672 1 93.5 76 GLY B C 1
ATOM 1727 O O . GLY B 1 76 ? -15.078 -3.488 -12.516 1 93.5 76 GLY B O 1
ATOM 1728 N N . GLY B 1 77 ? -13.227 -4.484 -11.648 1 95.69 77 GLY B N 1
ATOM 1729 C CA . GLY B 1 77 ? -13.625 -4.457 -10.25 1 95.69 77 GLY B CA 1
ATOM 1730 C C . GLY B 1 77 ? -12.453 -4.512 -9.289 1 95.69 77 GLY B C 1
ATOM 1731 O O . GLY B 1 77 ? -11.391 -5.039 -9.633 1 95.69 77 GLY B O 1
ATOM 1732 N N . LYS B 1 78 ? -12.781 -4.031 -8.062 1 95.5 78 LYS B N 1
ATOM 1733 C CA . LYS B 1 78 ? -11.656 -3.855 -7.145 1 95.5 78 LYS B CA 1
ATOM 1734 C C . LYS B 1 78 ? -11.508 -5.062 -6.227 1 95.5 78 LYS B C 1
ATOM 1736 O O . LYS B 1 78 ? -10.484 -5.219 -5.559 1 95.5 78 LYS B O 1
ATOM 1741 N N . TYR B 1 79 ? -12.516 -5.934 -6.141 1 98.06 79 TYR B N 1
ATOM 1742 C CA . TYR B 1 79 ? -12.422 -7.125 -5.301 1 98.06 79 TYR B CA 1
ATOM 1743 C C . TYR B 1 79 ? -12.109 -8.359 -6.137 1 98.06 79 TYR B C 1
ATOM 1745 O O . TYR B 1 79 ? -12.508 -8.445 -7.301 1 98.06 79 TYR B O 1
ATOM 1753 N N . MET B 1 80 ? -11.383 -9.312 -5.512 1 97.88 80 MET B N 1
ATOM 1754 C CA . MET B 1 80 ? -10.93 -10.5 -6.238 1 97.88 80 MET B CA 1
ATOM 1755 C C . MET B 1 80 ? -11.125 -11.758 -5.398 1 97.88 80 MET B C 1
ATOM 1757 O O . MET B 1 80 ? -10.172 -12.492 -5.141 1 97.88 80 MET B O 1
ATOM 1761 N N . PRO B 1 81 ? -12.359 -12.062 -5.074 1 97.31 81 PRO B N 1
ATOM 1762 C CA . PRO B 1 81 ? -12.617 -13.148 -4.125 1 97.31 81 PRO B CA 1
ATOM 1763 C C . PRO B 1 81 ? -12.336 -14.531 -4.715 1 97.31 81 PRO B C 1
ATOM 1765 O O . PRO B 1 81 ? -12.359 -15.531 -3.992 1 97.31 81 PRO B O 1
ATOM 1768 N N . ASP B 1 82 ? -12.008 -14.672 -6.055 1 96.88 82 ASP B N 1
ATOM 1769 C CA . ASP B 1 82 ? -11.758 -15.969 -6.672 1 96.88 82 ASP B CA 1
ATOM 1770 C C . ASP B 1 82 ? -10.328 -16.047 -7.215 1 96.88 82 ASP B C 1
ATOM 1772 O O . ASP B 1 82 ? -10.008 -16.938 -7.996 1 96.88 82 ASP B O 1
ATOM 1776 N N . ALA B 1 83 ? -9.555 -15.148 -6.734 1 98.38 83 ALA B N 1
ATOM 1777 C CA . ALA B 1 83 ? -8.227 -15.055 -7.332 1 98.38 83 ALA B CA 1
ATOM 1778 C C . ALA B 1 83 ? -7.16 -15.586 -6.375 1 98.38 83 ALA B C 1
ATOM 1780 O O . ALA B 1 83 ? -7.379 -15.664 -5.164 1 98.38 83 ALA B O 1
ATOM 1781 N N . THR B 1 84 ? -6.055 -16 -6.941 1 98.75 84 THR B N 1
ATOM 1782 C CA . THR B 1 84 ? -4.836 -16.359 -6.223 1 98.75 84 THR B CA 1
ATOM 1783 C C . THR B 1 84 ? -3.686 -15.43 -6.621 1 98.75 84 THR B C 1
ATOM 1785 O O . THR B 1 84 ? -3.457 -15.188 -7.809 1 98.75 84 THR B O 1
ATOM 1788 N N . LEU B 1 85 ? -3.033 -14.914 -5.629 1 98.88 85 LEU B N 1
ATOM 1789 C CA . LEU B 1 85 ? -1.841 -14.109 -5.875 1 98.88 85 LEU B CA 1
ATOM 1790 C C . LEU B 1 85 ? -0.575 -14.922 -5.633 1 98.88 85 LEU B C 1
ATOM 1792 O O . LEU B 1 85 ? -0.425 -15.539 -4.578 1 98.88 85 LEU B O 1
ATOM 1796 N N . TYR B 1 86 ? 0.26 -14.969 -6.613 1 98.94 86 TYR B N 1
ATOM 1797 C CA . TYR B 1 86 ? 1.595 -15.547 -6.5 1 98.94 86 TYR B CA 1
ATOM 1798 C C . TYR B 1 86 ? 2.66 -14.453 -6.465 1 98.94 86 TYR B C 1
ATOM 1800 O O . TYR B 1 86 ? 2.676 -13.57 -7.324 1 98.94 86 TYR B O 1
ATOM 1808 N N . VAL B 1 87 ? 3.555 -14.523 -5.469 1 99 87 VAL B N 1
ATOM 1809 C CA . VAL B 1 87 ? 4.629 -13.539 -5.375 1 99 87 VAL B CA 1
ATOM 1810 C C . VAL B 1 87 ? 5.914 -14.219 -4.91 1 99 87 VAL B C 1
ATOM 1812 O O . VAL B 1 87 ? 5.875 -15.141 -4.09 1 99 87 VAL B O 1
ATOM 1815 N N . THR B 1 88 ? 7.004 -13.781 -5.41 1 98.94 88 THR B N 1
ATOM 1816 C CA . THR B 1 88 ? 8.266 -14.492 -5.258 1 98.94 88 THR B CA 1
ATOM 1817 C C . THR B 1 88 ? 8.797 -14.359 -3.832 1 98.94 88 THR B C 1
ATOM 1819 O O . THR B 1 88 ? 9.539 -15.219 -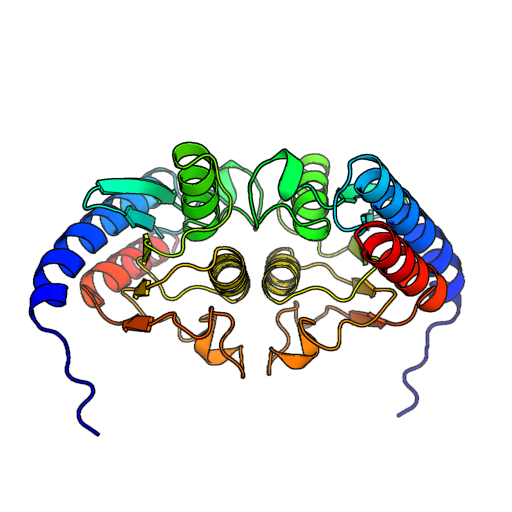3.357 1 98.94 88 THR B O 1
ATOM 1822 N N . VAL B 1 89 ? 8.477 -13.242 -3.156 1 98.94 89 VAL B N 1
ATOM 1823 C CA . VAL B 1 89 ? 8.953 -12.992 -1.801 1 98.94 89 VAL B CA 1
ATOM 1824 C C . VAL B 1 89 ? 7.777 -12.648 -0.893 1 98.94 89 VAL B C 1
ATOM 1826 O O . VAL B 1 89 ? 6.84 -11.969 -1.313 1 98.94 89 VAL B O 1
ATOM 1829 N N . GLU B 1 90 ? 7.77 -13.102 0.314 1 98.88 90 GLU B N 1
ATOM 1830 C CA . GLU B 1 90 ? 6.723 -12.797 1.286 1 98.88 90 GLU B CA 1
ATOM 1831 C C . GLU B 1 90 ? 6.34 -11.32 1.23 1 98.88 90 GLU B C 1
ATOM 1833 O O . GLU B 1 90 ? 7.211 -10.445 1.25 1 98.88 90 GLU B O 1
ATOM 1838 N N . PRO B 1 91 ? 5.012 -11.023 1.187 1 98.94 91 PRO B N 1
ATOM 1839 C CA . PRO B 1 91 ? 4.582 -9.625 1.108 1 98.94 91 PRO B CA 1
ATOM 1840 C C . PRO B 1 91 ? 5.043 -8.797 2.305 1 98.94 91 PRO B C 1
ATOM 1842 O O . PRO B 1 91 ? 5.082 -9.297 3.43 1 98.94 91 PRO B O 1
ATOM 1845 N N . CYS B 1 92 ? 5.426 -7.555 2.055 1 98.62 92 CYS B N 1
ATOM 1846 C CA . CYS B 1 92 ? 5.617 -6.59 3.131 1 98.62 92 CYS B CA 1
ATOM 1847 C C . CYS B 1 92 ? 4.277 -6.129 3.697 1 98.62 92 CYS B C 1
ATOM 1849 O O . CYS B 1 92 ? 3.225 -6.434 3.137 1 98.62 92 CYS B O 1
ATOM 1851 N N . PRO B 1 93 ? 4.254 -5.375 4.742 1 98.5 93 PRO B N 1
ATOM 1852 C CA . PRO B 1 93 ? 2.986 -4.918 5.316 1 98.5 93 PRO B CA 1
ATOM 1853 C C . PRO B 1 93 ? 2.15 -4.105 4.332 1 98.5 93 PRO B C 1
ATOM 1855 O O . PRO B 1 93 ? 0.927 -4.25 4.285 1 98.5 93 PRO B O 1
ATOM 1858 N N . MET B 1 94 ? 2.744 -3.24 3.562 1 98.81 94 MET B N 1
ATOM 1859 C CA . MET B 1 94 ? 2.008 -2.475 2.561 1 98.81 94 MET B CA 1
ATOM 1860 C C . MET B 1 94 ? 1.257 -3.4 1.61 1 98.81 94 MET B C 1
ATOM 1862 O O . MET B 1 94 ? 0.044 -3.266 1.435 1 98.81 94 MET B O 1
ATOM 1866 N N . CYS B 1 95 ? 1.958 -4.324 1.091 1 98.94 95 CYS B N 1
ATOM 1867 C CA . CYS B 1 95 ? 1.378 -5.223 0.1 1 98.94 95 CYS B CA 1
ATOM 1868 C C . CYS B 1 95 ? 0.369 -6.168 0.745 1 98.94 95 CYS B C 1
ATOM 1870 O O . CYS B 1 95 ? -0.652 -6.5 0.139 1 98.94 95 CYS B O 1
ATOM 1872 N N . ALA B 1 96 ? 0.717 -6.621 1.91 1 98.81 96 ALA B N 1
ATOM 1873 C CA . ALA B 1 96 ? -0.224 -7.48 2.623 1 98.81 96 ALA B CA 1
ATOM 1874 C C . ALA B 1 96 ? -1.538 -6.754 2.891 1 98.81 96 ALA B C 1
ATOM 1876 O O . ALA B 1 96 ? -2.617 -7.336 2.75 1 98.81 96 ALA B O 1
ATOM 1877 N N . GLY B 1 97 ? -1.417 -5.496 3.324 1 98.69 97 GLY B N 1
ATOM 1878 C CA . GLY B 1 97 ? -2.623 -4.695 3.477 1 98.69 97 GLY B CA 1
ATOM 1879 C C . GLY B 1 97 ? -3.438 -4.598 2.201 1 98.69 97 GLY B C 1
ATOM 1880 O O . GLY B 1 97 ? -4.664 -4.727 2.229 1 98.69 97 GLY B O 1
ATOM 1881 N N . ALA B 1 98 ? -2.781 -4.371 1.075 1 98.88 98 ALA B N 1
ATOM 1882 C CA . ALA B 1 98 ? -3.449 -4.281 -0.22 1 98.88 98 ALA B CA 1
ATOM 1883 C C . ALA B 1 98 ? -4.156 -5.586 -0.564 1 98.88 98 ALA B C 1
ATOM 1885 O O . ALA B 1 98 ? -5.277 -5.574 -1.08 1 98.88 98 ALA B O 1
ATOM 1886 N N . ILE B 1 99 ? -3.471 -6.695 -0.279 1 98.88 99 ILE B N 1
ATOM 1887 C CA . ILE B 1 99 ? -4.051 -8.016 -0.504 1 98.88 99 ILE B CA 1
ATOM 1888 C C . ILE B 1 99 ? -5.332 -8.164 0.315 1 98.88 99 ILE B C 1
ATOM 1890 O O . ILE B 1 99 ? -6.344 -8.656 -0.188 1 98.88 99 ILE B O 1
ATOM 1894 N N . GLY B 1 100 ? -5.301 -7.707 1.541 1 98.5 100 GLY B N 1
ATOM 1895 C CA . GLY B 1 100 ? -6.492 -7.73 2.371 1 98.5 100 GLY B CA 1
ATOM 1896 C C . GLY B 1 100 ? -7.645 -6.941 1.78 1 98.5 100 GLY B C 1
ATOM 1897 O O . GLY B 1 100 ? -8.773 -7.438 1.707 1 98.5 100 GLY B O 1
ATOM 1898 N N . TRP B 1 101 ? -7.348 -5.738 1.364 1 98.5 101 TRP B N 1
ATOM 1899 C CA . TRP B 1 101 ? -8.375 -4.859 0.809 1 98.5 101 TRP B CA 1
ATOM 1900 C C . TRP B 1 101 ? -8.969 -5.453 -0.466 1 98.5 101 TRP B C 1
ATOM 1902 O O . TRP B 1 101 ? -10.148 -5.254 -0.76 1 98.5 101 TRP B O 1
ATOM 1912 N N . SER B 1 102 ? -8.195 -6.223 -1.239 1 98.69 102 SER B N 1
ATOM 1913 C CA . SER B 1 102 ? -8.633 -6.758 -2.525 1 98.69 102 SER B CA 1
ATOM 1914 C C . SER B 1 102 ? -9.477 -8.016 -2.342 1 98.69 102 SER B C 1
ATOM 1916 O O . SER B 1 102 ? -10.094 -8.492 -3.293 1 98.69 102 SER B O 1
ATOM 1918 N N . GLN B 1 103 ? -9.469 -8.594 -1.181 1 98.44 103 GLN B N 1
ATOM 1919 C CA . GLN B 1 103 ? -10.242 -9.781 -0.818 1 98.44 103 GLN B CA 1
ATOM 1920 C C . GLN B 1 103 ? -9.789 -11 -1.62 1 98.44 103 GLN B C 1
ATOM 1922 O O . GLN B 1 103 ? -10.609 -11.844 -1.995 1 98.44 103 GLN B O 1
ATOM 1927 N N . ILE B 1 104 ? -8.531 -11.023 -1.942 1 98.56 104 ILE B N 1
ATOM 1928 C CA . ILE B 1 104 ? -7.938 -12.172 -2.621 1 98.56 104 ILE B CA 1
ATOM 1929 C C . ILE B 1 104 ? -8.141 -13.43 -1.781 1 98.56 104 ILE B C 1
ATOM 1931 O O . ILE B 1 104 ? -7.984 -13.398 -0.558 1 98.56 104 ILE B O 1
ATOM 1935 N N . ARG B 1 105 ? -8.469 -14.469 -2.482 1 98 105 ARG B N 1
ATOM 1936 C CA . ARG B 1 105 ? -8.867 -15.711 -1.821 1 98 105 ARG B CA 1
ATOM 1937 C C . ARG B 1 105 ? -7.652 -16.484 -1.339 1 98 105 ARG B C 1
ATOM 1939 O O . ARG B 1 105 ? -7.719 -17.188 -0.328 1 98 105 ARG B O 1
ATOM 1946 N N . ARG B 1 106 ? -6.586 -16.391 -2.082 1 98.56 106 ARG B N 1
ATOM 1947 C CA . ARG B 1 106 ? -5.418 -17.219 -1.778 1 98.56 106 ARG B CA 1
ATOM 1948 C C . ARG B 1 106 ? -4.125 -16.469 -2.105 1 98.56 106 ARG B C 1
ATOM 1950 O O . ARG B 1 106 ? -4.027 -15.812 -3.145 1 98.56 106 ARG B O 1
ATOM 1957 N N . VAL B 1 107 ? -3.178 -16.594 -1.189 1 98.81 107 VAL B N 1
ATOM 1958 C CA . VAL B 1 107 ? -1.847 -16.031 -1.374 1 98.81 107 VAL B CA 1
ATOM 1959 C C . VAL B 1 107 ? -0.804 -17.141 -1.363 1 98.81 107 VAL B C 1
ATOM 1961 O O . VAL B 1 107 ? -0.803 -18 -0.468 1 98.81 107 VAL B O 1
ATOM 1964 N N . VAL B 1 108 ? 0.042 -17.172 -2.363 1 98.88 108 VAL B N 1
ATOM 1965 C CA . VAL B 1 108 ? 1.166 -18.094 -2.461 1 98.88 108 VAL B CA 1
ATOM 1966 C C . VAL B 1 108 ? 2.471 -17.312 -2.596 1 98.88 108 VAL B C 1
ATOM 1968 O O . VAL B 1 108 ? 2.609 -16.484 -3.492 1 98.88 108 VAL B O 1
ATOM 1971 N N . TYR B 1 109 ? 3.43 -17.531 -1.714 1 98.81 109 TYR B N 1
ATOM 1972 C CA . TYR B 1 109 ? 4.691 -16.812 -1.896 1 98.81 109 TYR B CA 1
ATOM 1973 C C . TYR B 1 109 ? 5.871 -17.781 -1.831 1 98.81 109 TYR B C 1
ATOM 1975 O O . TYR B 1 109 ? 5.754 -18.891 -1.299 1 98.81 109 TYR B O 1
ATOM 1983 N N . GLY B 1 110 ? 6.941 -17.422 -2.486 1 98.69 110 GLY B N 1
ATOM 1984 C CA . GLY B 1 110 ? 8.156 -18.203 -2.535 1 98.69 110 GLY B CA 1
ATOM 1985 C C . GLY B 1 110 ? 9.023 -18.047 -1.299 1 98.69 110 GLY B C 1
ATOM 1986 O O . GLY B 1 110 ? 8.75 -18.656 -0.263 1 98.69 110 GLY B O 1
ATOM 1987 N N . ALA B 1 111 ? 10 -17.172 -1.342 1 98.75 111 ALA B N 1
ATOM 1988 C CA . ALA B 1 111 ? 10.953 -16.969 -0.254 1 98.75 111 ALA B CA 1
ATOM 1989 C C . ALA B 1 111 ? 10.336 -16.156 0.874 1 98.75 111 ALA B C 1
ATOM 1991 O O . ALA B 1 111 ? 9.586 -15.203 0.623 1 98.75 111 ALA B O 1
ATOM 1992 N N . SER B 1 112 ? 10.641 -16.469 2.107 1 98.31 112 SER B N 1
ATOM 1993 C CA . SER B 1 112 ? 10.258 -15.664 3.256 1 98.31 112 SER B CA 1
ATOM 1994 C C . SER B 1 112 ? 11.133 -14.422 3.371 1 98.31 112 SER B C 1
ATOM 1996 O O . SER B 1 112 ? 12.266 -14.398 2.877 1 98.31 112 SER B O 1
ATOM 1998 N N . ASP B 1 113 ? 10.555 -13.414 3.889 1 97.88 113 ASP B N 1
ATOM 1999 C CA . ASP B 1 113 ? 11.305 -12.211 4.238 1 97.88 113 ASP B CA 1
ATOM 2000 C C . ASP B 1 113 ? 11.391 -12.039 5.754 1 97.88 113 ASP B C 1
ATOM 2002 O O . ASP B 1 113 ? 10.484 -11.492 6.379 1 97.88 113 ASP B O 1
ATOM 2006 N N . GLU B 1 114 ? 12.438 -12.383 6.285 1 94.56 114 GLU B N 1
ATOM 2007 C CA . GLU B 1 114 ? 12.609 -12.453 7.73 1 94.56 114 GLU B CA 1
ATOM 2008 C C . GLU B 1 114 ? 12.68 -11.062 8.344 1 94.56 114 GLU B C 1
ATOM 2010 O O . GLU B 1 114 ? 12.461 -10.891 9.547 1 94.56 114 GLU B O 1
ATOM 2015 N N . LYS B 1 115 ? 12.945 -10.07 7.566 1 92.62 115 LYS B N 1
ATOM 2016 C CA . LYS B 1 115 ? 13.125 -8.719 8.078 1 92.62 115 LYS B CA 1
ATOM 2017 C C . LYS B 1 115 ? 11.867 -7.883 7.883 1 92.62 115 LYS B C 1
ATOM 2019 O O . LYS B 1 115 ? 11.461 -7.137 8.781 1 92.62 115 LYS B O 1
ATOM 2024 N N . ARG B 1 116 ? 11.195 -8.133 6.727 1 95 116 ARG B N 1
ATOM 2025 C CA . ARG B 1 116 ? 10.172 -7.16 6.367 1 95 116 ARG B CA 1
ATOM 2026 C C . ARG B 1 116 ? 8.852 -7.855 6.027 1 95 116 ARG B C 1
ATOM 2028 O O . ARG B 1 116 ? 7.883 -7.199 5.637 1 95 116 ARG B O 1
ATOM 2035 N N . GLY B 1 117 ? 8.797 -9.148 6.148 1 97.88 117 GLY B N 1
ATOM 2036 C CA . GLY B 1 117 ? 7.57 -9.875 5.875 1 97.88 117 GLY B CA 1
ATOM 2037 C C . GLY B 1 117 ? 6.43 -9.492 6.797 1 97.88 117 GLY B C 1
ATOM 2038 O O . GLY B 1 117 ? 6.648 -9.172 7.965 1 97.88 117 GLY B O 1
ATOM 2039 N N . TYR B 1 118 ? 5.254 -9.539 6.258 1 98.19 118 TYR B N 1
ATOM 2040 C CA . TYR B 1 118 ? 4.094 -9.125 7.035 1 98.19 118 TYR B CA 1
ATOM 2041 C C . TYR B 1 118 ? 3.955 -9.977 8.297 1 98.19 118 TYR B C 1
ATOM 2043 O O . TYR B 1 118 ? 3.467 -9.5 9.32 1 98.19 118 TYR B O 1
ATOM 2051 N N . SER B 1 119 ? 4.34 -11.234 8.234 1 96.06 119 SER B N 1
ATOM 2052 C CA . SER B 1 119 ? 4.137 -12.172 9.336 1 96.06 119 SER B CA 1
ATOM 2053 C C . SER B 1 119 ? 4.98 -11.789 10.547 1 96.06 119 SER B C 1
ATOM 2055 O O . SER B 1 119 ? 4.656 -12.164 11.68 1 96.06 119 SER B O 1
ATOM 2057 N N . ARG B 1 120 ? 6.035 -11.062 10.312 1 94.19 120 ARG B N 1
ATOM 2058 C CA . ARG B 1 120 ? 6.906 -10.641 11.406 1 94.19 120 ARG B CA 1
ATOM 2059 C C . ARG B 1 120 ? 6.43 -9.32 12.008 1 94.19 120 ARG B C 1
ATOM 2061 O O . ARG B 1 120 ? 6.672 -9.047 13.188 1 94.19 120 ARG B O 1
ATOM 2068 N N . ILE B 1 121 ? 5.719 -8.609 11.234 1 96 121 ILE B N 1
ATOM 2069 C CA . ILE B 1 121 ? 5.41 -7.238 11.617 1 96 121 ILE B CA 1
ATOM 2070 C C . ILE B 1 121 ? 3.961 -7.145 12.086 1 96 121 ILE B C 1
ATOM 2072 O O . ILE B 1 121 ? 3.639 -6.34 12.969 1 96 121 ILE B O 1
ATOM 2076 N N . MET B 1 122 ? 3.104 -7.945 11.562 1 96.69 122 MET B N 1
ATOM 2077 C CA . MET B 1 122 ? 1.677 -7.875 11.859 1 96.69 122 MET B CA 1
ATOM 2078 C C . MET B 1 122 ? 1.281 -8.938 12.875 1 96.69 122 MET B C 1
ATOM 2080 O O . MET B 1 122 ? 1.704 -10.094 12.766 1 96.69 122 MET B O 1
ATOM 2084 N N . SER B 1 123 ? 0.455 -8.523 13.82 1 93.88 123 SER B N 1
ATOM 2085 C CA . SER B 1 123 ? -0.015 -9.43 14.859 1 93.88 123 SER B CA 1
ATOM 2086 C C . SER B 1 123 ? -1.332 -10.094 14.469 1 93.88 123 SER B C 1
ATOM 2088 O O . SER B 1 123 ? -1.706 -11.125 15.023 1 93.88 123 SER B O 1
ATOM 2090 N N . ARG B 1 124 ? -2.041 -9.406 13.633 1 93.81 124 ARG B N 1
ATOM 2091 C CA . ARG B 1 124 ? -3.295 -9.914 13.086 1 93.81 124 ARG B CA 1
ATOM 2092 C C . ARG B 1 124 ? -3.223 -10.031 11.57 1 93.81 124 ARG B C 1
ATOM 2094 O O . ARG B 1 124 ? -2.609 -9.188 10.906 1 93.81 124 ARG B O 1
ATOM 2101 N N . SER B 1 125 ? -3.836 -11.031 11.047 1 94.25 125 SER B N 1
ATOM 2102 C CA . SER B 1 125 ? -3.848 -11.203 9.594 1 94.25 125 SER B CA 1
ATOM 2103 C C . SER B 1 125 ? -4.523 -10.023 8.906 1 94.25 125 SER B C 1
ATOM 2105 O O . SER B 1 125 ? -5.625 -9.625 9.281 1 94.25 125 SER B O 1
ATOM 2107 N N . PRO B 1 126 ? -3.836 -9.516 7.938 1 94.56 126 PRO B N 1
ATOM 2108 C CA . PRO B 1 126 ? -4.469 -8.438 7.184 1 94.56 126 PRO B CA 1
ATOM 2109 C C . PRO B 1 126 ? -5.398 -8.945 6.086 1 94.56 126 PRO B C 1
ATOM 2111 O O . PRO B 1 126 ? -6.02 -8.148 5.375 1 94.56 126 PRO B O 1
ATOM 2114 N N . PHE B 1 127 ? -5.453 -10.258 5.941 1 97.31 127 PHE B N 1
ATOM 2115 C CA . PHE B 1 127 ? -6.172 -10.844 4.816 1 97.31 127 PHE B CA 1
ATOM 2116 C C . PHE B 1 127 ? -7.633 -11.086 5.176 1 97.31 127 PHE B C 1
ATOM 2118 O O . PHE B 1 127 ? -7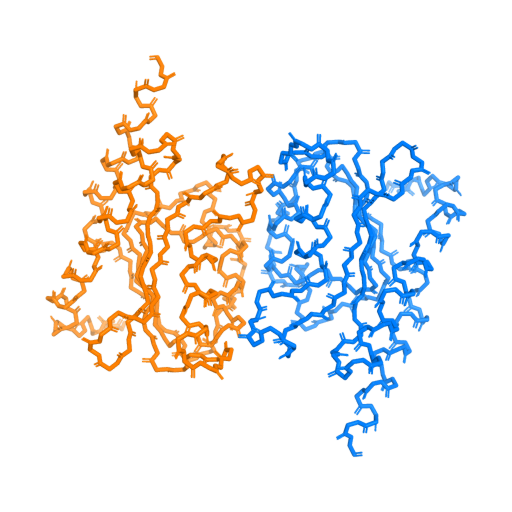.996 -11.094 6.355 1 97.31 127 PHE B O 1
ATOM 2125 N N . HIS B 1 128 ? -8.391 -11.164 4.098 1 96.06 128 HIS B N 1
ATOM 2126 C CA . HIS B 1 128 ? -9.766 -11.602 4.297 1 96.06 128 HIS B CA 1
ATOM 2127 C C . HIS B 1 128 ? -9.82 -12.898 5.094 1 96.06 128 HIS B C 1
ATOM 2129 O O . HIS B 1 128 ? -8.969 -13.773 4.926 1 96.06 128 HIS B O 1
ATOM 2135 N N . PRO B 1 129 ? -10.859 -13.008 5.945 1 95.94 129 PRO B N 1
ATOM 2136 C CA . PRO B 1 129 ? -10.945 -14.188 6.812 1 95.94 129 PRO B CA 1
ATOM 2137 C C . PRO B 1 129 ? -10.938 -15.5 6.027 1 95.94 129 PRO B C 1
ATOM 2139 O O . PRO B 1 129 ? -10.469 -16.516 6.535 1 95.94 129 PRO B O 1
ATOM 2142 N N . LYS B 1 130 ? -11.383 -15.539 4.828 1 96.25 130 LYS B N 1
ATOM 2143 C CA . LYS B 1 130 ? -11.461 -16.75 4.016 1 96.25 130 LYS B CA 1
ATOM 2144 C C . LYS B 1 130 ? -10.172 -16.953 3.221 1 96.25 130 LYS B C 1
ATOM 2146 O O . LYS B 1 130 ? -10.016 -17.969 2.535 1 96.25 130 LYS B O 1
ATOM 2151 N N . CYS B 1 131 ? -9.25 -16.047 3.33 1 98.12 131 CYS B N 1
ATOM 2152 C CA . CYS B 1 131 ? -8.016 -16.125 2.564 1 98.12 131 CYS B CA 1
ATOM 2153 C C . CYS B 1 131 ? -7.086 -17.188 3.145 1 98.12 131 CYS B C 1
ATOM 2155 O O . CYS B 1 131 ? -6.887 -17.25 4.359 1 98.12 131 CYS B O 1
ATOM 2157 N N . THR B 1 132 ? -6.484 -18.016 2.262 1 97.94 132 THR B N 1
ATOM 2158 C CA . THR B 1 132 ? -5.484 -18.984 2.682 1 97.94 132 THR B CA 1
ATOM 2159 C C . THR B 1 132 ? -4.102 -18.594 2.168 1 97.94 132 THR B C 1
ATOM 2161 O O . THR B 1 132 ? -3.982 -17.875 1.173 1 97.94 132 THR B O 1
ATOM 2164 N N . VAL B 1 133 ? -3.088 -19.078 2.875 1 98.12 133 VAL B N 1
ATOM 2165 C CA . VAL B 1 133 ? -1.714 -18.734 2.523 1 98.12 133 VAL B CA 1
ATOM 2166 C C . VAL B 1 133 ? -0.887 -20.016 2.367 1 98.12 133 VAL B C 1
ATOM 2168 O O . VAL B 1 133 ? -0.954 -20.906 3.211 1 98.12 133 VAL B O 1
ATOM 2171 N N . THR B 1 134 ? -0.204 -20.141 1.26 1 98.25 134 THR B N 1
ATOM 2172 C CA . THR B 1 134 ? 0.805 -21.156 1.03 1 98.25 134 THR B CA 1
ATOM 2173 C C . THR B 1 134 ? 2.184 -20.531 0.841 1 98.25 134 THR B C 1
ATOM 2175 O O . THR B 1 134 ? 2.359 -19.656 -0.002 1 98.25 134 THR B O 1
ATOM 2178 N N . SER B 1 135 ? 3.193 -20.984 1.603 1 98.12 135 SER B N 1
ATOM 2179 C CA . SER B 1 135 ? 4.543 -20.438 1.504 1 98.12 135 SER B CA 1
ATOM 2180 C C . SER B 1 135 ? 5.531 -21.484 1.019 1 98.12 135 SER B C 1
ATOM 2182 O O . SER B 1 135 ? 5.238 -22.688 1.052 1 98.12 135 SER B O 1
ATOM 2184 N N . GLY B 1 136 ? 6.613 -21.078 0.416 1 98.12 136 GLY B N 1
ATOM 2185 C CA . GLY B 1 136 ? 7.75 -21.953 0.159 1 98.12 136 GLY B CA 1
ATOM 2186 C C . GLY B 1 136 ? 7.746 -22.531 -1.238 1 98.12 136 GLY B C 1
ATOM 2187 O O . GLY B 1 136 ? 8.578 -23.391 -1.563 1 98.12 136 GLY B O 1
ATOM 2188 N N . VAL B 1 137 ? 6.746 -22.156 -2.059 1 98.44 137 VAL B N 1
ATOM 2189 C CA . VAL B 1 137 ? 6.715 -22.656 -3.428 1 98.44 137 VAL B CA 1
ATOM 2190 C C . VAL B 1 137 ? 7.898 -22.094 -4.211 1 98.44 137 VAL B C 1
ATOM 2192 O O . VAL B 1 137 ? 8.016 -20.875 -4.379 1 98.44 137 VAL B O 1
ATOM 2195 N N . LEU B 1 138 ? 8.797 -22.953 -4.676 1 98.31 138 LEU B N 1
ATOM 2196 C CA . LEU B 1 138 ? 10.023 -22.578 -5.375 1 98.31 138 LEU B CA 1
ATOM 2197 C C . LEU B 1 138 ? 10.844 -21.594 -4.551 1 98.31 138 LEU B C 1
ATOM 2199 O O . LEU B 1 138 ? 11.43 -20.656 -5.102 1 98.31 138 LEU B O 1
ATOM 2203 N N . ALA B 1 139 ? 10.891 -21.766 -3.246 1 98.62 139 ALA B N 1
ATOM 2204 C CA . ALA B 1 139 ? 11.516 -20.844 -2.301 1 98.62 139 ALA B CA 1
ATOM 2205 C C . ALA B 1 139 ? 12.992 -20.641 -2.635 1 98.62 139 ALA B C 1
ATOM 2207 O O . ALA B 1 139 ? 13.484 -19.516 -2.598 1 98.62 139 ALA B O 1
ATOM 2208 N N . GLU B 1 140 ? 13.703 -21.656 -2.973 1 98.31 140 GLU B N 1
ATOM 2209 C CA . GLU B 1 140 ? 15.133 -21.547 -3.244 1 98.31 140 GLU B CA 1
ATOM 2210 C C . GLU B 1 140 ? 15.398 -20.734 -4.512 1 98.31 140 GLU B C 1
ATOM 2212 O O . GLU B 1 140 ? 16.297 -19.891 -4.543 1 98.31 140 GLU B O 1
ATOM 2217 N N . GLU B 1 141 ? 14.688 -21 -5.605 1 98.44 141 GLU B N 1
ATOM 2218 C CA . GLU B 1 141 ? 14.828 -20.234 -6.836 1 98.44 141 GLU B CA 1
ATOM 2219 C C . GLU B 1 141 ? 14.523 -18.75 -6.59 1 98.44 141 GLU B C 1
ATOM 2221 O O . GLU B 1 141 ? 15.242 -17.875 -7.082 1 98.44 141 GLU B O 1
ATOM 2226 N N . CYS B 1 142 ? 13.492 -18.531 -5.828 1 98.69 142 CYS B N 1
ATOM 2227 C CA . CYS B 1 142 ? 13.102 -17.172 -5.504 1 98.69 142 CYS B CA 1
ATOM 2228 C C . CYS B 1 142 ? 14.188 -16.469 -4.688 1 98.69 142 CYS B C 1
ATOM 2230 O O . CYS B 1 142 ? 14.586 -15.352 -5 1 98.69 142 CYS B O 1
ATOM 2232 N N . ALA B 1 143 ? 14.672 -17.125 -3.68 1 98.5 143 ALA B N 1
ATOM 2233 C CA . ALA B 1 143 ? 15.711 -16.578 -2.818 1 98.5 143 ALA B CA 1
ATOM 2234 C C . ALA B 1 143 ? 17 -16.359 -3.596 1 98.5 143 ALA B C 1
ATOM 2236 O O . ALA B 1 143 ? 17.719 -15.367 -3.373 1 98.5 143 ALA B O 1
ATOM 2237 N N . SER B 1 144 ? 17.328 -17.281 -4.496 1 98.31 144 SER B N 1
ATOM 2238 C CA . SER B 1 144 ? 18.547 -17.203 -5.281 1 98.31 144 SER B CA 1
ATOM 2239 C C . SER B 1 144 ? 18.562 -15.953 -6.168 1 98.31 144 SER B C 1
ATOM 2241 O O . SER B 1 144 ? 19.594 -15.32 -6.352 1 98.31 144 SER B O 1
ATOM 2243 N N . LEU B 1 145 ? 17.438 -15.664 -6.762 1 98.06 145 LEU B N 1
ATOM 2244 C CA . LEU B 1 145 ? 17.344 -14.461 -7.586 1 98.06 145 LEU B CA 1
ATOM 2245 C C . LEU B 1 145 ? 17.641 -13.211 -6.766 1 98.06 145 LEU B C 1
ATOM 2247 O O . LEU B 1 145 ? 18.344 -12.32 -7.227 1 98.06 145 LEU B O 1
ATOM 2251 N N . MET B 1 146 ? 17.094 -13.102 -5.523 1 97.75 146 MET B N 1
ATOM 2252 C CA . MET B 1 146 ? 17.359 -11.984 -4.617 1 97.75 146 MET B CA 1
ATOM 2253 C C . MET B 1 146 ? 18.844 -11.898 -4.285 1 97.75 146 MET B C 1
ATOM 2255 O O . MET B 1 146 ? 19.438 -10.82 -4.359 1 97.75 146 MET B O 1
ATOM 2259 N N . ARG B 1 147 ? 19.406 -13.008 -3.99 1 97.44 147 ARG B N 1
ATOM 2260 C CA . ARG B 1 147 ? 20.828 -13.055 -3.625 1 97.44 147 ARG B CA 1
ATOM 2261 C C . ARG B 1 147 ? 21.703 -12.602 -4.785 1 97.44 147 ARG B C 1
ATOM 2263 O O . ARG B 1 147 ? 22.656 -11.852 -4.594 1 97.44 147 ARG B O 1
ATOM 2270 N N . SER B 1 148 ? 21.375 -13.141 -5.953 1 97.06 148 SER B N 1
ATOM 2271 C CA . SER B 1 148 ? 22.141 -12.781 -7.141 1 97.06 148 SER B CA 1
ATOM 2272 C C . SER B 1 148 ? 22.094 -11.281 -7.391 1 97.06 148 SER B C 1
ATOM 2274 O O . SER B 1 148 ? 23.109 -10.68 -7.758 1 97.06 148 SER B O 1
ATOM 2276 N N . PHE B 1 149 ? 20.984 -10.68 -7.215 1 97.62 149 PHE B N 1
ATOM 2277 C CA . PHE B 1 149 ? 20.812 -9.242 -7.418 1 97.62 149 PHE B CA 1
ATOM 2278 C C . PHE B 1 149 ? 21.688 -8.453 -6.461 1 97.62 149 PHE B C 1
ATOM 2280 O O . PHE B 1 149 ? 22.438 -7.57 -6.883 1 97.62 149 PHE B O 1
ATOM 2287 N N . PHE B 1 150 ? 21.672 -8.742 -5.176 1 95.56 150 PHE B N 1
ATOM 2288 C CA . PHE B 1 150 ? 22.406 -7.953 -4.184 1 95.56 150 PHE B CA 1
ATOM 2289 C C . PHE B 1 150 ? 23.906 -8.219 -4.273 1 95.56 150 PHE B C 1
ATOM 2291 O O . PHE B 1 150 ? 24.703 -7.34 -3.969 1 95.56 150 PHE B O 1
ATOM 2298 N N . ALA B 1 151 ? 24.234 -9.469 -4.754 1 94.44 151 ALA B N 1
ATOM 2299 C CA . ALA B 1 151 ? 25.641 -9.773 -4.996 1 94.44 151 ALA B CA 1
ATOM 2300 C C . ALA B 1 151 ? 26.203 -8.922 -6.133 1 94.44 151 ALA B C 1
ATOM 2302 O O . ALA B 1 151 ? 27.375 -8.516 -6.102 1 94.44 151 ALA B O 1
ATOM 2303 N N . SER B 1 152 ? 25.375 -8.617 -7.086 1 92.56 152 SER B N 1
ATOM 2304 C CA . SER B 1 152 ? 25.812 -7.844 -8.25 1 92.56 152 SER B CA 1
ATOM 2305 C C . SER B 1 152 ? 25.906 -6.355 -7.926 1 92.56 152 SER B C 1
ATOM 2307 O O . SER B 1 152 ? 26.516 -5.59 -8.672 1 92.56 152 SER B O 1
ATOM 2309 N N . LYS B 1 153 ? 25.266 -5.84 -6.902 1 89.56 153 LYS B N 1
ATOM 2310 C CA . LYS B 1 153 ? 25.297 -4.434 -6.508 1 89.56 153 LYS B CA 1
ATOM 2311 C C . LYS B 1 153 ? 26.5 -4.125 -5.637 1 89.56 153 LYS B C 1
ATOM 2313 O O . LYS B 1 153 ? 26.781 -2.961 -5.34 1 89.56 153 LYS B O 1
ATOM 2318 N N . ARG B 1 154 ? 27.297 -5.125 -5.191 1 75.69 154 ARG B N 1
ATOM 2319 C CA . ARG B 1 154 ? 28.547 -4.957 -4.445 1 75.69 154 ARG B CA 1
ATOM 2320 C C . ARG B 1 154 ? 29.734 -4.855 -5.391 1 75.69 154 ARG B C 1
ATOM 2322 O O . ARG B 1 154 ? 29.734 -5.422 -6.48 1 75.69 154 ARG B O 1
#

Secondary structure (DSSP, 8-state):
------THHHHHHHHHHHHHHHHHHHHHHTTS---EEEEEETTEEEEEEE--TTTTT-TT--HHHHHHHHHHHHHTSS--TT-EEEEEE---HHHHHHHHHHT-SEEEEEE--TTT-HHHHBSS--S-TT-EEEE-TTHHHHHHHHHHHHHHT-/------THHHHHHHHHHHHHHHHHHHHHHTTS---EEEEEETTEEEEEEE--TTTTT-TT--HHHHHHHHHHHHHTSS--TT-EEEEEE---HHHHHHHHHHT-SEEEEEE--TTT-HHHHBSS--S-TT-EEEE-TTHHHHHHHHHHHHHHT-

InterPro domains:
  IPR002125 Cytidine and deoxycytidylate deaminase domain [PF00383] (12-110)
  IPR002125 Cytidine and deoxycytidylate deaminase domain [PS51747] (11-121)
  IPR016192 APOBEC/CMP deaminase, zinc-binding [PS00903] (62-99)
  IPR016193 Cytidine deaminase-like [SSF53927] (11-153)
  IPR028883 tRNA-specific adenosine deaminase [MF_00972] (17-154)

pLDDT: mean 93.82, std 14.32, range [25.89, 99.0]

Solvent-accessible surface area (backbone atoms only — not comparable to full-atom values): 14868 Å² total; per-residue (Å²): 131,81,76,76,71,65,65,78,54,50,64,58,44,48,56,49,39,50,54,4,44,52,31,7,49,53,11,42,75,70,74,26,72,47,32,7,11,29,26,34,42,91,91,36,77,45,14,58,15,31,26,36,33,74,85,66,28,22,63,67,34,36,12,57,50,40,10,50,50,39,25,12,62,68,68,72,34,38,65,32,67,72,24,35,38,25,26,29,46,38,48,34,41,26,45,36,25,42,44,17,62,20,33,36,28,29,41,36,22,11,16,81,36,92,86,56,14,28,79,80,34,34,74,47,82,55,50,34,90,81,36,46,79,48,73,50,57,62,22,66,65,36,42,47,52,46,49,52,53,60,58,67,74,102,131,80,77,77,70,66,66,78,56,51,63,58,42,48,57,49,40,49,54,4,45,54,31,8,50,54,11,42,76,70,75,26,73,48,31,6,11,30,28,34,41,93,89,36,77,48,14,58,15,30,27,35,31,72,85,65,28,23,64,68,36,36,12,56,47,39,10,51,49,39,26,12,62,67,68,73,33,38,66,33,67,74,25,35,38,24,27,29,47,38,47,34,40,26,46,36,25,42,44,17,63,20,32,35,28,30,42,34,22,11,17,81,36,92,88,56,14,28,79,78,34,33,74,45,81,57,50,34,90,80,38,45,79,46,74,52,57,61,22,65,65,37,44,48,52,44,50,54,52,59,58,67,75,103

Sequence (308 aa):
MGQTIDIRHTGDDERWMRAALDEARRAMEADEIPIGAVIVAGGRIIGRGHNLTETLSDVTAHAEMQAITAAASTLGGKYMPDATLYVTVEPCPMCAGAIGWSQIRRVVYGASDEKRGYSRIMSRSPFHPKCTVTSGVLAEECASLMRSFFASKRMGQTIDIRHTGDDERWMRAALDEARRAMEADEIPIGAVIVAGGRIIGRGHNLTETLSDVTAHAEMQAITAAASTLGGKYMPDATLYVTVEPCPMCAGAIGWSQIRRVVYGASDEKRGYSRIMSRSPFHPKCTVTSGVLAEECASLMRSFFASKR